Protein AF-A0AAD0V995-F1 (afdb_monomer_lite)

Organism: NCBI:txid629260

Sequence (201 aa):
MKLMRLAFSIALSCLPVLSHASNVIRMSAPISESPVSDSWVATSPSTGDWVTTSSSGCVDSPDRGALNASVKVQYQSCNAVTKTRTVQQREYNARRNEYRDVGDLATETQTSSTLNEPRYLDCRYSTSSPATIWSITGAGNTLPQYVRYNGANLKGALSQYQLVSDGQTYLRGAVHSAKGGSSDAYTYYYVCKVLTNGQES

Secondary structure (DSSP, 8-state):
--------------------------------PPP--S-EEEEEEEE-PPEEEEE--S--BS-GGG--TTEEEEEB-EEEEEEEEEEEEEEEETTTTEEEEEEEEEEEEEEEEEEPPPEEEEEE---S-TTS-----SSS----S-EEETTEEEPS-TT-SEEEETTEEEEEEEEEEEE-SSS-EEEEEEEEEEPPTT---

Radius of gyration: 43.67 Å; chains: 1; bounding box: 60×39×168 Å

pLDDT: mean 70.34, std 17.5, range [34.47, 97.31]

Foldseek 3Di:
DDDDDDDDDDDDDDDDDPPPPPPPPPDPDPPPPPPQPQDWDWDAWDKFDKDKDWDPPDAKVVHLQPQDAPDWDFIKDKTKIKIKMKTWTWTARPVVRDIDTDDDIDIDMDMDMDIDDTFIKHWHDDPVDNVLDQWPWDPDPDGDPFHDDPRDTFDDDPVDQWGAGPNWIKGWGRKDWDDDPPDTITIGIIIITTDDVPPPD

Structure (mmCIF, N/CA/C/O backbone):
data_AF-A0AAD0V995-F1
#
_entry.id   AF-A0AAD0V995-F1
#
loop_
_atom_site.group_PDB
_atom_site.id
_atom_site.type_symbol
_atom_site.label_atom_id
_atom_site.label_alt_id
_atom_site.label_comp_id
_atom_site.label_asym_id
_atom_site.label_entity_id
_atom_site.label_seq_id
_atom_site.pdbx_PDB_ins_code
_atom_site.Cartn_x
_atom_site.Cartn_y
_atom_site.Cartn_z
_atom_site.occupancy
_atom_site.B_iso_or_equiv
_atom_site.auth_seq_id
_atom_site.auth_comp_id
_atom_site.auth_asym_id
_atom_site.auth_atom_id
_atom_site.pdbx_PDB_model_num
ATOM 1 N N . MET A 1 1 ? -9.019 -23.384 -132.075 1.00 36.00 1 MET A N 1
ATOM 2 C CA . MET A 1 1 ? -9.083 -24.809 -131.680 1.00 36.00 1 MET A CA 1
ATOM 3 C C . MET A 1 1 ? -7.991 -25.085 -130.657 1.00 36.00 1 MET A C 1
ATOM 5 O O . MET A 1 1 ? -6.871 -24.669 -130.889 1.00 36.00 1 MET A O 1
ATOM 9 N N . LYS A 1 2 ? -8.391 -25.718 -129.545 1.00 36.41 2 LYS A N 1
ATOM 10 C CA . LYS A 1 2 ? -7.671 -26.605 -128.604 1.00 36.41 2 LYS A CA 1
ATOM 11 C C . LYS A 1 2 ? -6.135 -26.566 -128.489 1.00 36.41 2 LYS A C 1
ATOM 13 O O . LYS A 1 2 ? -5.456 -26.787 -129.478 1.00 36.41 2 LYS A O 1
ATOM 18 N N . LEU A 1 3 ? -5.699 -26.519 -127.216 1.00 39.47 3 LEU A N 1
ATOM 19 C CA . LEU A 1 3 ? -4.592 -27.223 -126.509 1.00 39.47 3 LEU A CA 1
ATOM 20 C C . LEU A 1 3 ? -3.909 -26.201 -125.577 1.00 39.47 3 LEU A C 1
ATOM 22 O O . LEU A 1 3 ? -3.214 -25.321 -126.052 1.00 39.47 3 LEU A O 1
ATOM 26 N N . MET A 1 4 ? -4.179 -26.095 -124.270 1.00 42.03 4 MET A N 1
ATOM 27 C CA . MET A 1 4 ? -4.184 -27.082 -123.177 1.00 42.03 4 MET A CA 1
ATOM 28 C C . MET A 1 4 ? -2.889 -27.912 -123.120 1.00 42.03 4 MET A C 1
ATOM 30 O O . MET A 1 4 ? -2.817 -28.952 -123.763 1.00 42.03 4 MET A O 1
ATOM 34 N N . ARG A 1 5 ? -1.905 -27.509 -122.297 1.00 46.09 5 ARG A N 1
ATOM 35 C CA . ARG A 1 5 ? -1.598 -28.113 -120.977 1.00 46.09 5 ARG A CA 1
ATOM 36 C C . ARG A 1 5 ? -0.198 -27.743 -120.445 1.00 46.09 5 ARG A C 1
ATOM 38 O O . ARG A 1 5 ? 0.774 -27.754 -121.179 1.00 46.09 5 ARG A O 1
ATOM 45 N N . LEU A 1 6 ? -0.177 -27.580 -119.117 1.00 42.16 6 LEU A N 1
ATOM 46 C CA . LEU A 1 6 ? 0.889 -27.864 -118.146 1.00 42.16 6 LEU A CA 1
ATOM 47 C C . LEU A 1 6 ? 2.224 -27.098 -118.214 1.00 42.16 6 LEU A C 1
ATOM 49 O O . LEU A 1 6 ? 3.117 -27.444 -118.974 1.00 42.16 6 LEU A O 1
ATOM 53 N N . ALA A 1 7 ? 2.441 -26.259 -117.199 1.00 49.38 7 ALA A N 1
ATOM 54 C CA . ALA A 1 7 ? 3.606 -26.407 -116.327 1.00 49.38 7 ALA A CA 1
ATOM 55 C C . ALA A 1 7 ? 3.213 -26.001 -114.898 1.00 49.38 7 ALA A C 1
ATOM 57 O O . ALA A 1 7 ? 3.041 -24.833 -114.565 1.00 49.38 7 ALA A O 1
ATOM 58 N N . PHE A 1 8 ? 2.990 -27.026 -114.087 1.00 47.28 8 PHE A N 1
ATOM 59 C CA . PHE A 1 8 ? 2.804 -26.992 -112.645 1.00 47.28 8 PHE A CA 1
ATOM 60 C C . PHE A 1 8 ? 4.210 -27.094 -112.045 1.00 47.28 8 PHE A C 1
ATOM 62 O O . PHE A 1 8 ? 4.883 -28.059 -112.398 1.00 47.28 8 PHE A O 1
ATOM 69 N N . SER A 1 9 ? 4.662 -26.155 -111.199 1.00 48.94 9 SER A N 1
ATOM 70 C CA . SER A 1 9 ? 5.629 -26.420 -110.111 1.00 48.94 9 SER A CA 1
ATOM 71 C C . SER A 1 9 ? 5.952 -25.184 -109.250 1.00 48.94 9 SER A C 1
ATOM 73 O O . SER A 1 9 ? 6.671 -24.292 -109.676 1.00 48.94 9 SER A O 1
ATOM 75 N N . ILE A 1 10 ? 5.452 -25.233 -108.010 1.00 49.00 10 ILE A N 1
ATOM 76 C CA . ILE A 1 10 ? 6.170 -25.000 -106.742 1.00 49.00 10 ILE A CA 1
ATOM 77 C C . ILE A 1 10 ? 6.765 -23.602 -106.482 1.00 49.00 10 ILE A C 1
ATOM 79 O O . ILE A 1 10 ? 7.862 -23.286 -106.920 1.00 49.00 10 ILE A O 1
ATOM 83 N N . ALA A 1 11 ? 6.135 -22.873 -105.556 1.00 47.12 11 ALA A N 1
ATOM 84 C CA . ALA A 1 11 ? 6.834 -22.370 -104.369 1.00 47.12 11 ALA A CA 1
ATOM 85 C C . ALA A 1 11 ? 5.819 -22.128 -103.243 1.00 47.12 11 ALA A C 1
ATOM 87 O O . ALA A 1 11 ? 5.134 -21.112 -103.170 1.00 47.12 11 ALA A O 1
ATOM 88 N N . LEU A 1 12 ? 5.709 -23.147 -102.393 1.00 52.16 12 LEU A N 1
ATOM 89 C CA . LEU A 1 12 ? 5.124 -23.092 -101.061 1.00 52.16 12 LEU A CA 1
ATOM 90 C C . LEU A 1 12 ? 5.898 -22.075 -100.200 1.00 52.16 12 LEU A C 1
ATOM 92 O O . LEU A 1 12 ? 7.047 -21.768 -100.498 1.00 52.16 12 LEU A O 1
ATOM 96 N N . SER A 1 13 ? 5.311 -21.706 -99.060 1.00 51.19 13 SER A N 1
ATOM 97 C CA . SER A 1 13 ? 5.924 -21.023 -97.905 1.00 51.19 13 SER A CA 1
ATOM 98 C C . SER A 1 13 ? 6.112 -19.503 -97.977 1.00 51.19 13 SER A C 1
ATOM 100 O O . SER A 1 13 ? 7.176 -18.993 -98.289 1.00 51.19 13 SER A O 1
ATOM 102 N N . CYS A 1 14 ? 5.090 -18.778 -97.518 1.00 45.97 14 CYS A N 1
ATOM 103 C CA . CYS A 1 14 ? 5.266 -17.536 -96.758 1.00 45.97 14 CYS A CA 1
ATOM 104 C C . CYS A 1 14 ? 4.115 -17.415 -95.747 1.00 45.97 14 CYS A C 1
ATOM 106 O O . CYS A 1 14 ? 3.168 -16.661 -95.944 1.00 45.97 14 CYS A O 1
ATOM 108 N N . LEU A 1 15 ? 4.175 -18.204 -94.670 1.00 56.22 15 LEU A N 1
ATOM 109 C CA . LEU A 1 15 ? 3.458 -17.871 -93.439 1.00 56.22 15 LEU A CA 1
ATOM 110 C C . LEU A 1 15 ? 4.417 -17.025 -92.590 1.00 56.22 15 LEU A C 1
ATOM 112 O O . LEU A 1 15 ? 5.491 -17.527 -92.246 1.00 56.22 15 LEU A O 1
ATOM 116 N N . PRO A 1 16 ? 4.092 -15.765 -92.259 1.00 55.47 16 PRO A N 1
ATOM 117 C CA . PRO A 1 16 ? 4.916 -14.990 -91.348 1.00 55.47 16 PRO A CA 1
ATOM 118 C C . PRO A 1 16 ? 4.768 -15.563 -89.936 1.00 55.47 16 PRO A C 1
ATOM 120 O O . PRO A 1 16 ? 3.713 -15.481 -89.310 1.00 55.47 16 PRO A O 1
ATOM 123 N N . VAL A 1 17 ? 5.846 -16.161 -89.434 1.00 58.75 17 VAL A N 1
ATOM 124 C CA . VAL A 1 17 ? 5.977 -16.534 -88.027 1.00 58.75 17 VAL A CA 1
ATOM 125 C C . VAL A 1 17 ? 6.227 -15.238 -87.252 1.00 58.75 17 VAL A C 1
ATOM 127 O O . VAL A 1 17 ? 7.290 -14.631 -87.377 1.00 58.75 17 VAL A O 1
ATOM 130 N N . LEU A 1 18 ? 5.240 -14.777 -86.482 1.00 54.84 18 LEU A N 1
ATOM 131 C CA . LEU A 1 18 ? 5.413 -13.682 -85.525 1.00 54.84 18 LEU A CA 1
ATOM 132 C C . LEU A 1 18 ? 6.367 -14.149 -84.420 1.00 54.84 18 LEU A C 1
ATOM 134 O O . LEU A 1 18 ? 5.944 -14.732 -83.422 1.00 54.84 18 LEU A O 1
ATOM 138 N N . SER A 1 19 ? 7.662 -13.900 -84.608 1.00 52.62 19 SER A N 1
ATOM 139 C CA . SER A 1 19 ? 8.672 -14.042 -83.562 1.00 52.62 19 SER A CA 1
ATOM 140 C C . SER A 1 19 ? 8.300 -13.136 -82.387 1.00 52.62 19 SER A C 1
ATOM 142 O O . SER A 1 19 ? 8.473 -11.919 -82.431 1.00 52.62 19 SER A O 1
ATOM 144 N N . HIS A 1 20 ? 7.745 -13.734 -81.335 1.00 58.69 20 HIS A N 1
ATOM 145 C CA . HIS A 1 20 ? 7.589 -13.089 -80.041 1.00 58.69 20 HIS A CA 1
ATOM 146 C C . HIS A 1 20 ? 8.955 -13.113 -79.365 1.00 58.69 20 HIS A C 1
ATOM 148 O O . HIS A 1 20 ? 9.250 -13.984 -78.547 1.00 58.69 20 HIS A O 1
ATOM 154 N N . ALA A 1 21 ? 9.813 -12.162 -79.728 1.00 56.38 21 ALA A N 1
ATOM 155 C CA . ALA A 1 21 ? 11.039 -11.902 -78.994 1.00 56.38 21 ALA A CA 1
ATOM 156 C C . ALA A 1 21 ? 10.683 -11.240 -77.652 1.00 56.38 21 ALA A C 1
ATOM 158 O O . ALA A 1 21 ? 10.830 -10.034 -77.464 1.00 56.38 21 ALA A O 1
ATOM 159 N N . SER A 1 22 ? 10.186 -12.036 -76.705 1.00 56.03 22 SER A N 1
ATOM 160 C CA . SER A 1 22 ? 10.156 -11.652 -75.298 1.00 56.03 22 SER A CA 1
ATOM 161 C C . SER A 1 22 ? 11.576 -11.803 -74.752 1.00 56.03 22 SER A C 1
ATOM 163 O O . SER A 1 22 ? 11.937 -12.815 -74.158 1.00 56.03 22 SER A O 1
ATOM 165 N N . ASN A 1 23 ? 12.418 -10.802 -75.013 1.00 55.03 23 ASN A N 1
ATOM 166 C CA . ASN A 1 23 ? 13.728 -10.681 -74.377 1.00 55.03 23 ASN A CA 1
ATOM 167 C C . ASN A 1 23 ? 13.535 -10.217 -72.928 1.00 55.03 23 ASN A C 1
ATOM 169 O O . ASN A 1 23 ? 13.811 -9.070 -72.585 1.00 55.03 23 ASN A O 1
ATOM 173 N N . VAL A 1 24 ? 13.031 -11.097 -72.062 1.00 61.66 24 VAL A N 1
ATOM 174 C CA . VAL A 1 24 ? 13.083 -10.861 -70.616 1.00 61.66 24 VAL A CA 1
ATOM 175 C C . VAL A 1 24 ? 14.421 -11.391 -70.124 1.00 61.66 24 VAL A C 1
ATOM 177 O O . VAL A 1 24 ? 14.555 -12.560 -69.764 1.00 61.66 24 VAL A O 1
ATOM 180 N N . ILE A 1 25 ? 15.428 -10.520 -70.112 1.00 63.88 25 ILE A N 1
ATOM 181 C CA . ILE A 1 25 ? 16.691 -10.803 -69.435 1.00 63.88 25 ILE A CA 1
ATOM 182 C C . ILE A 1 25 ? 16.409 -10.729 -67.930 1.00 63.88 25 ILE A C 1
ATOM 184 O O . ILE A 1 25 ? 16.387 -9.654 -67.334 1.00 63.88 25 ILE A O 1
ATOM 188 N N . ARG A 1 26 ? 16.148 -11.879 -67.302 1.00 63.62 26 ARG A N 1
ATOM 189 C CA . ARG A 1 26 ? 16.099 -11.985 -65.840 1.00 63.62 26 ARG A CA 1
ATOM 190 C C . ARG A 1 26 ? 17.529 -12.054 -65.333 1.00 63.62 26 ARG A C 1
ATOM 192 O O . ARG A 1 26 ? 18.117 -13.125 -65.239 1.00 63.62 26 ARG A O 1
ATOM 199 N N . MET A 1 27 ? 18.103 -10.892 -65.059 1.00 63.22 27 MET A N 1
ATOM 200 C CA . MET A 1 27 ? 19.367 -10.815 -64.343 1.00 63.22 27 MET A CA 1
ATOM 201 C C . MET A 1 27 ? 19.048 -10.996 -62.863 1.00 63.22 27 MET A C 1
ATOM 203 O O . MET A 1 27 ? 18.466 -10.110 -62.240 1.00 63.22 27 MET A O 1
ATOM 207 N N . SER A 1 28 ? 19.401 -12.149 -62.298 1.00 67.62 28 SER A N 1
ATOM 208 C CA . SER A 1 28 ? 19.513 -12.282 -60.848 1.00 67.62 28 SER A CA 1
ATOM 209 C C . SER A 1 28 ? 20.722 -11.456 -60.424 1.00 67.62 28 SER A C 1
ATOM 211 O O . SER A 1 28 ? 21.843 -11.958 -60.400 1.00 67.62 28 SER A O 1
ATOM 213 N N . ALA A 1 29 ? 20.523 -10.160 -60.182 1.00 66.31 29 ALA A N 1
ATOM 214 C CA . ALA A 1 29 ? 21.545 -9.366 -59.524 1.00 66.31 29 ALA A CA 1
ATOM 215 C C . ALA A 1 29 ? 21.739 -9.972 -58.125 1.00 66.31 29 ALA A C 1
ATOM 217 O O . ALA A 1 29 ? 20.742 -10.146 -57.416 1.00 66.31 29 ALA A O 1
ATOM 218 N N . PRO A 1 30 ? 22.968 -10.340 -57.724 1.00 66.00 30 PRO A N 1
ATOM 219 C CA . PRO A 1 30 ? 23.205 -10.706 -56.342 1.00 66.00 30 PRO A CA 1
ATOM 220 C C . PRO A 1 30 ? 22.798 -9.503 -55.495 1.00 66.00 30 PRO A C 1
ATOM 222 O O . PRO A 1 30 ? 23.342 -8.409 -55.650 1.00 66.00 30 PRO A O 1
ATOM 225 N N . ILE A 1 31 ? 21.792 -9.687 -54.640 1.00 63.56 31 ILE A N 1
ATOM 226 C CA . ILE A 1 31 ? 21.534 -8.741 -53.563 1.00 63.56 31 ILE A CA 1
ATOM 227 C C . ILE A 1 31 ? 22.746 -8.900 -52.659 1.00 63.56 31 ILE A C 1
ATOM 229 O O . ILE A 1 31 ? 22.842 -9.878 -51.922 1.00 63.56 31 ILE A O 1
ATOM 233 N N . SER A 1 32 ? 23.718 -8.001 -52.795 1.00 58.94 32 SER A N 1
ATOM 234 C CA . SER A 1 32 ? 24.816 -7.910 -51.847 1.00 58.94 32 SER A CA 1
ATOM 235 C C . SER A 1 32 ? 24.175 -7.748 -50.478 1.00 58.94 32 SER A C 1
ATOM 237 O O . SER A 1 32 ? 23.508 -6.740 -50.235 1.00 58.94 32 SER A O 1
ATOM 239 N N . GLU A 1 33 ? 24.307 -8.756 -49.614 1.00 60.12 33 GLU A N 1
ATOM 240 C CA . GLU A 1 33 ? 23.930 -8.615 -48.215 1.00 60.12 33 GLU A CA 1
ATOM 241 C C . GLU A 1 33 ? 24.631 -7.353 -47.718 1.00 60.12 33 GLU A C 1
ATOM 243 O O . GLU A 1 33 ? 25.858 -7.246 -47.803 1.00 60.12 33 GLU A O 1
ATOM 248 N N . SER A 1 34 ? 23.852 -6.346 -47.307 1.00 60.72 34 SER A N 1
ATOM 249 C CA . SER A 1 34 ? 24.426 -5.144 -46.713 1.00 60.72 34 SER A CA 1
ATOM 250 C C . SER A 1 34 ? 25.346 -5.632 -45.600 1.00 60.72 34 SER A C 1
A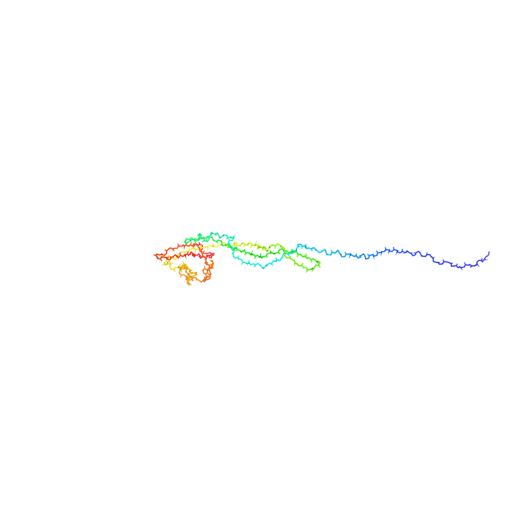TOM 252 O O . SER A 1 34 ? 24.859 -6.378 -44.744 1.00 60.72 34 SER A O 1
ATOM 254 N N . PRO A 1 35 ? 26.649 -5.294 -45.613 1.00 62.56 35 PRO A N 1
ATOM 255 C CA . PRO A 1 35 ? 27.568 -5.811 -44.618 1.00 62.56 35 PRO A CA 1
ATOM 256 C C . PRO A 1 35 ? 26.985 -5.434 -43.267 1.00 62.56 35 PRO A C 1
ATOM 258 O O . PRO A 1 35 ? 26.769 -4.250 -43.000 1.00 62.56 35 PRO A O 1
ATOM 261 N N . VAL A 1 36 ? 26.637 -6.439 -42.462 1.00 63.38 36 VAL A N 1
ATOM 262 C CA . VAL A 1 36 ? 26.130 -6.207 -41.116 1.00 63.38 36 VAL A CA 1
ATOM 263 C C . VAL A 1 36 ? 27.243 -5.459 -40.398 1.00 63.38 36 VAL A C 1
ATOM 265 O O . VAL A 1 36 ? 28.297 -6.024 -40.099 1.00 63.38 36 VAL A O 1
ATOM 268 N N . SER A 1 37 ? 27.059 -4.148 -40.255 1.00 68.88 37 SER A N 1
ATOM 269 C CA . SER A 1 37 ? 28.044 -3.265 -39.651 1.00 68.88 37 SER A CA 1
ATOM 270 C C . SER A 1 37 ? 28.329 -3.777 -38.243 1.00 68.88 37 SER A C 1
ATOM 272 O O . SER A 1 37 ? 27.407 -4.178 -37.529 1.00 68.88 37 SER A O 1
ATOM 274 N N . ASP A 1 38 ? 29.605 -3.792 -37.848 1.00 84.00 38 ASP A N 1
ATOM 275 C CA . ASP A 1 38 ? 30.016 -4.120 -36.477 1.00 84.00 38 ASP A CA 1
ATOM 276 C C . ASP A 1 38 ? 29.689 -2.932 -35.563 1.00 84.00 38 ASP A C 1
ATOM 278 O O . ASP A 1 38 ? 30.562 -2.227 -35.060 1.00 84.00 38 ASP A O 1
ATOM 282 N N . SER A 1 39 ? 28.398 -2.652 -35.440 1.00 89.94 39 SER A N 1
ATOM 283 C CA . SER A 1 39 ? 27.841 -1.528 -34.708 1.00 89.94 39 SER A CA 1
ATOM 284 C C . SER A 1 39 ? 26.866 -2.033 -33.664 1.00 89.94 39 SER A C 1
ATOM 286 O O . SER A 1 39 ? 26.069 -2.939 -33.912 1.00 89.94 39 SER A O 1
ATOM 288 N N . TRP A 1 40 ? 26.922 -1.395 -32.506 1.00 92.88 40 TRP A N 1
ATOM 289 C CA . TRP A 1 40 ? 25.979 -1.594 -31.425 1.00 92.88 40 TRP A CA 1
ATOM 290 C C . TRP A 1 40 ? 24.779 -0.677 -31.636 1.00 92.88 40 TRP A C 1
ATOM 292 O O . TRP A 1 40 ? 24.947 0.518 -31.875 1.00 92.88 40 TRP A O 1
ATOM 302 N N . VAL A 1 41 ? 23.579 -1.247 -31.590 1.00 94.19 41 VAL A N 1
ATOM 303 C CA . VAL A 1 41 ? 22.322 -0.515 -31.780 1.00 94.19 41 VAL A CA 1
ATOM 304 C C . VAL A 1 41 ? 21.453 -0.711 -30.547 1.00 94.19 41 VAL A C 1
ATOM 306 O O . VAL A 1 41 ? 21.376 -1.825 -30.028 1.00 94.19 41 VAL A O 1
ATOM 309 N N . ALA A 1 42 ? 20.798 0.354 -30.083 1.00 94.62 42 ALA A N 1
ATOM 310 C CA . ALA A 1 42 ? 19.868 0.287 -28.960 1.00 94.62 42 ALA A CA 1
ATOM 311 C C . ALA A 1 42 ? 18.799 -0.792 -29.198 1.00 94.62 42 ALA A C 1
ATOM 313 O O . ALA A 1 42 ? 18.226 -0.892 -30.285 1.00 94.62 42 ALA A O 1
ATOM 314 N N . THR A 1 43 ? 18.538 -1.603 -28.177 1.00 95.81 43 THR A N 1
ATOM 315 C CA . THR A 1 43 ? 17.552 -2.688 -28.219 1.00 95.81 43 THR A CA 1
ATOM 316 C C . THR A 1 43 ? 16.693 -2.677 -26.956 1.00 95.81 43 THR A C 1
ATOM 318 O O . THR A 1 43 ? 16.832 -1.798 -26.103 1.00 95.81 43 THR A O 1
ATOM 321 N N . SER A 1 44 ? 15.774 -3.633 -26.831 1.00 93.56 44 SER A N 1
ATOM 322 C CA . SER A 1 44 ? 14.929 -3.758 -25.647 1.00 93.56 44 SER A CA 1
ATOM 323 C C . SER A 1 44 ? 15.780 -3.906 -24.377 1.00 93.56 44 SER A C 1
ATOM 325 O O . SER A 1 44 ? 16.711 -4.721 -24.353 1.00 93.56 44 SER A O 1
ATOM 327 N N . PRO A 1 45 ? 15.476 -3.141 -23.314 1.00 94.88 45 PRO A N 1
ATOM 328 C CA . PRO A 1 45 ? 16.213 -3.232 -22.066 1.00 94.88 45 PRO A CA 1
ATOM 329 C C . PRO A 1 45 ? 16.021 -4.607 -21.419 1.00 94.88 45 PRO A C 1
ATOM 331 O O . PRO A 1 45 ? 14.988 -5.256 -21.594 1.00 94.88 45 PRO A O 1
ATOM 334 N N . SER A 1 46 ? 17.003 -5.031 -20.626 1.00 94.31 46 SER A N 1
ATOM 335 C CA . SER A 1 46 ? 16.802 -6.132 -19.685 1.00 94.31 46 SER A CA 1
ATOM 336 C C . SER A 1 46 ? 15.953 -5.620 -18.528 1.00 94.31 46 SER A C 1
ATOM 338 O O . SER A 1 46 ? 16.222 -4.543 -17.991 1.00 94.31 46 SER A O 1
ATOM 340 N N . THR A 1 47 ? 14.934 -6.377 -18.136 1.00 95.31 47 THR A N 1
ATOM 341 C CA . THR A 1 47 ? 14.063 -6.023 -17.013 1.00 95.31 47 THR A CA 1
ATOM 342 C C . THR A 1 47 ? 14.011 -7.160 -16.012 1.00 95.31 47 THR A C 1
ATOM 344 O O . THR A 1 47 ? 13.807 -8.308 -16.406 1.00 95.31 47 THR A O 1
ATOM 347 N N . GLY A 1 48 ? 14.148 -6.835 -14.728 1.00 92.12 48 GLY A N 1
ATOM 348 C CA . GLY A 1 48 ? 13.844 -7.766 -13.646 1.00 92.12 48 GLY A CA 1
ATOM 349 C C . GLY A 1 48 ? 12.339 -7.948 -13.436 1.00 92.12 48 GLY A C 1
ATOM 350 O O . GLY A 1 48 ? 11.511 -7.268 -14.054 1.00 92.12 48 GLY A O 1
ATOM 351 N N . ASP A 1 49 ? 11.994 -8.846 -12.516 1.00 93.25 49 ASP A N 1
ATOM 352 C CA . ASP A 1 49 ? 10.615 -9.057 -12.086 1.00 93.25 49 ASP A CA 1
ATOM 353 C C . ASP A 1 49 ? 10.067 -7.852 -11.312 1.00 93.25 49 ASP A C 1
ATOM 355 O O . ASP A 1 49 ? 10.795 -7.120 -10.636 1.00 93.25 49 ASP A O 1
ATOM 359 N N . TRP A 1 50 ? 8.748 -7.668 -11.379 1.00 89.75 50 TRP A N 1
ATOM 360 C CA . TRP A 1 50 ? 8.059 -6.686 -10.549 1.00 89.75 50 TRP A CA 1
ATOM 361 C C . TRP A 1 50 ? 7.990 -7.160 -9.098 1.00 89.75 50 TRP A C 1
ATOM 363 O O . TRP A 1 50 ? 7.288 -8.120 -8.773 1.00 89.75 50 TRP A O 1
ATOM 373 N N . VAL A 1 51 ? 8.635 -6.423 -8.202 1.00 88.81 51 VAL A N 1
ATOM 374 C CA . VAL A 1 51 ? 8.486 -6.579 -6.756 1.00 88.81 51 VAL A CA 1
ATOM 375 C C . VAL A 1 51 ? 7.341 -5.688 -6.291 1.00 88.81 51 VAL A C 1
ATOM 377 O O . VAL A 1 51 ? 7.321 -4.488 -6.556 1.00 88.81 51 VAL A O 1
ATOM 380 N N . THR A 1 52 ? 6.360 -6.279 -5.610 1.00 83.94 52 THR A N 1
ATOM 381 C CA . THR A 1 52 ? 5.178 -5.560 -5.122 1.00 83.94 52 THR A CA 1
ATOM 382 C C . THR A 1 52 ? 5.365 -5.147 -3.669 1.00 83.94 52 THR A C 1
ATOM 384 O O . THR A 1 52 ? 5.628 -5.987 -2.811 1.00 83.94 52 THR A O 1
ATOM 387 N N . THR A 1 53 ? 5.165 -3.867 -3.379 1.00 77.75 53 THR A N 1
ATOM 388 C CA . THR A 1 53 ? 5.140 -3.311 -2.027 1.00 77.75 53 THR A CA 1
ATOM 389 C C . THR A 1 53 ? 3.808 -2.603 -1.776 1.00 77.75 53 THR A C 1
ATOM 391 O O . THR A 1 53 ? 3.218 -1.973 -2.660 1.00 77.75 53 THR A O 1
ATOM 394 N N . SER A 1 54 ? 3.284 -2.727 -0.555 1.00 68.12 54 SER A N 1
ATOM 395 C CA . SER A 1 54 ? 2.145 -1.914 -0.125 1.00 68.12 54 SER A CA 1
ATOM 396 C C . SER A 1 54 ? 2.579 -0.451 -0.090 1.00 68.12 54 SER A C 1
ATOM 398 O O . SER A 1 54 ? 3.577 -0.124 0.553 1.00 68.12 54 SER A O 1
ATOM 400 N N . SER A 1 55 ? 1.841 0.414 -0.775 1.00 65.38 55 SER A N 1
ATOM 401 C CA . SER A 1 55 ? 2.167 1.829 -0.916 1.00 65.38 55 SER A CA 1
ATOM 402 C C . SER A 1 55 ? 1.288 2.685 -0.018 1.00 65.38 55 SER A C 1
ATOM 404 O O . SER A 1 55 ? 0.109 2.395 0.170 1.00 65.38 55 SER A O 1
ATOM 406 N N . SER A 1 56 ? 1.849 3.772 0.508 1.00 60.16 56 SER A N 1
ATOM 407 C CA . SER A 1 56 ? 1.117 4.814 1.238 1.00 60.16 56 SER A CA 1
ATOM 408 C C . SER A 1 56 ? 0.527 5.886 0.311 1.00 60.16 56 SER A C 1
ATOM 410 O O . SER A 1 56 ? 0.074 6.923 0.785 1.00 60.16 56 SER A O 1
ATOM 412 N N . GLY A 1 57 ? 0.557 5.671 -1.011 1.00 60.84 57 GLY A N 1
ATOM 413 C CA . GLY A 1 57 ? 0.220 6.673 -2.028 1.00 60.84 57 GLY A CA 1
ATOM 414 C C . GLY A 1 57 ? -1.255 7.068 -2.127 1.00 60.84 57 GLY A C 1
ATOM 415 O O . GLY A 1 57 ? -1.615 7.820 -3.029 1.00 60.84 57 GLY A O 1
ATOM 416 N N . CYS A 1 58 ? -2.119 6.578 -1.243 1.00 66.94 58 CYS A N 1
ATOM 417 C CA . CYS A 1 58 ? -3.474 7.084 -1.145 1.00 66.94 58 CYS A CA 1
ATOM 418 C C . CYS A 1 58 ? -3.962 7.125 0.297 1.00 66.94 58 CYS A C 1
ATOM 420 O O . CYS A 1 58 ? -3.534 6.345 1.146 1.00 66.94 58 CYS A O 1
ATOM 422 N N . VAL A 1 59 ? -4.828 8.098 0.554 1.00 74.25 59 VAL A N 1
ATOM 423 C CA . VAL A 1 59 ? -5.280 8.468 1.890 1.00 74.25 59 VAL A CA 1
ATOM 424 C C . VAL A 1 59 ? -6.713 7.996 2.046 1.00 74.25 59 VAL A C 1
ATOM 426 O O . VAL A 1 59 ? -7.534 8.169 1.144 1.00 74.25 59 VAL A O 1
ATOM 429 N N . ASP A 1 60 ? -6.998 7.374 3.180 1.00 80.69 60 ASP A N 1
ATOM 430 C CA . ASP A 1 60 ? -8.364 7.022 3.525 1.00 80.69 60 ASP A CA 1
ATOM 431 C C . ASP A 1 60 ? -9.187 8.279 3.824 1.00 80.69 60 ASP A C 1
ATOM 433 O O . ASP A 1 60 ? -8.649 9.294 4.268 1.00 80.69 60 ASP A O 1
ATOM 437 N N . SER A 1 61 ? -10.499 8.212 3.615 1.00 82.00 61 SER A N 1
ATOM 438 C CA . SER A 1 61 ? -11.397 9.329 3.915 1.00 82.00 61 SER A CA 1
ATOM 439 C C . SER A 1 61 ? -12.524 8.889 4.853 1.00 82.00 61 SER A C 1
ATOM 441 O O . SER A 1 61 ? -13.327 8.048 4.446 1.00 82.00 61 SER A O 1
ATOM 443 N N . PRO A 1 62 ? -12.612 9.420 6.089 1.00 81.88 62 PRO A N 1
ATOM 444 C CA . PRO A 1 62 ? -11.590 10.230 6.758 1.00 81.88 62 PRO A CA 1
ATOM 445 C C . PRO A 1 62 ? -10.315 9.415 7.040 1.00 81.88 62 PRO A C 1
ATOM 447 O O . PRO A 1 62 ? -10.336 8.182 7.009 1.00 81.88 62 PRO A O 1
ATOM 450 N N . ASP A 1 63 ? -9.212 10.106 7.348 1.00 82.00 63 ASP A N 1
ATOM 451 C CA . ASP A 1 63 ? -7.966 9.441 7.740 1.00 82.00 63 ASP A CA 1
ATOM 452 C C . ASP A 1 63 ? -8.191 8.516 8.949 1.00 82.00 63 ASP A C 1
ATOM 454 O O . ASP A 1 63 ? -8.997 8.804 9.841 1.00 82.00 63 ASP A O 1
ATOM 458 N N . ARG A 1 64 ? -7.439 7.412 9.021 1.00 77.12 64 ARG A N 1
ATOM 459 C CA . ARG A 1 64 ? -7.532 6.441 10.125 1.00 77.12 64 ARG A CA 1
ATOM 460 C C . ARG A 1 64 ? -7.291 7.100 11.478 1.00 77.12 64 ARG A C 1
ATOM 462 O O . ARG A 1 64 ? -7.934 6.720 12.453 1.00 77.12 64 ARG A O 1
ATOM 469 N N . GLY A 1 65 ? -6.397 8.090 11.532 1.00 75.31 65 GLY A N 1
ATOM 470 C CA . GLY A 1 65 ? -6.113 8.874 12.733 1.00 75.31 65 GLY A CA 1
ATOM 471 C C . GLY A 1 65 ? -7.287 9.732 13.215 1.00 75.31 65 GLY A C 1
ATOM 472 O O . GLY A 1 65 ? -7.300 10.143 14.370 1.00 75.31 65 GLY A O 1
ATOM 473 N N . ALA A 1 66 ? -8.292 9.973 12.372 1.00 80.31 66 ALA A N 1
ATOM 474 C CA . ALA A 1 66 ? -9.502 10.707 12.736 1.00 80.31 66 ALA A CA 1
ATOM 475 C C . ALA A 1 66 ? -10.644 9.792 13.223 1.00 80.31 66 ALA A C 1
ATOM 477 O O . ALA A 1 66 ? -11.667 10.288 13.703 1.00 80.31 66 ALA A O 1
ATOM 478 N N . LEU A 1 67 ? -10.489 8.465 13.121 1.00 79.75 67 LEU A N 1
ATOM 479 C CA . LEU A 1 67 ? -11.484 7.488 13.566 1.00 79.75 67 LEU A CA 1
ATOM 480 C C . LEU A 1 67 ? -11.467 7.355 15.097 1.00 79.75 67 LEU A C 1
ATOM 482 O O . LEU A 1 67 ? -10.726 6.544 15.660 1.00 79.75 67 LEU A O 1
ATOM 486 N N . ASN A 1 68 ? -12.303 8.159 15.753 1.00 74.12 68 ASN A N 1
ATOM 487 C CA . ASN A 1 68 ? -12.460 8.213 17.206 1.00 74.12 68 ASN A CA 1
ATOM 488 C C . ASN A 1 68 ? -13.725 7.484 17.680 1.00 74.12 68 ASN A C 1
ATOM 490 O O . ASN A 1 68 ? -14.673 7.284 16.920 1.00 74.12 68 ASN A O 1
ATOM 494 N N . ALA A 1 69 ? -13.752 7.094 18.957 1.00 68.75 69 ALA A N 1
ATOM 495 C CA . ALA A 1 69 ? -14.923 6.462 19.561 1.00 68.75 69 ALA A CA 1
ATOM 496 C C . ALA A 1 69 ? -16.168 7.367 19.572 1.00 68.75 69 ALA A C 1
ATOM 498 O O . ALA A 1 69 ? -16.072 8.590 19.628 1.00 68.75 69 ALA A O 1
ATOM 499 N N . SER A 1 70 ? -17.333 6.721 19.606 1.00 66.25 70 SER A N 1
ATOM 500 C CA . SER A 1 70 ? -18.673 7.312 19.684 1.00 66.25 70 SER A CA 1
ATOM 501 C C . SER A 1 70 ? -19.109 8.083 18.438 1.00 66.25 70 SER A C 1
ATOM 503 O O . SER A 1 70 ? -20.077 8.839 18.495 1.00 66.25 70 SER A O 1
ATOM 505 N N . VAL A 1 71 ? -18.430 7.875 17.307 1.00 66.94 71 VAL A N 1
ATOM 506 C CA . VAL A 1 71 ? -18.783 8.495 16.029 1.00 66.94 71 VAL A CA 1
ATOM 507 C C . VAL A 1 71 ? -19.192 7.410 15.038 1.00 66.94 71 VAL A C 1
ATOM 509 O O . VAL A 1 71 ? -18.478 6.421 14.854 1.00 66.94 71 VAL A O 1
ATOM 512 N N . LYS A 1 72 ? -20.340 7.617 14.383 1.00 76.62 72 LYS A N 1
ATOM 513 C CA . LYS A 1 72 ? -20.668 6.923 13.140 1.00 76.62 72 LYS A CA 1
ATOM 514 C C . LYS A 1 72 ? -20.079 7.717 11.982 1.00 76.62 72 LYS A C 1
ATOM 516 O O . LYS A 1 72 ? -20.409 8.891 11.828 1.00 76.62 72 LYS A O 1
ATOM 521 N N . VAL A 1 73 ? -19.215 7.102 11.184 1.00 82.25 73 VAL A N 1
ATOM 522 C CA . VAL A 1 73 ? -18.568 7.777 10.047 1.00 82.25 73 VAL A CA 1
ATOM 523 C C . VAL A 1 73 ? -18.743 6.979 8.769 1.00 82.25 73 VAL A C 1
ATOM 525 O O . VAL A 1 73 ? -18.691 5.750 8.786 1.00 82.25 73 VAL A O 1
ATOM 528 N N . GLN A 1 74 ? -18.926 7.679 7.653 1.00 82.88 74 GLN A N 1
ATOM 529 C CA . GLN A 1 74 ? -18.733 7.084 6.340 1.00 82.88 74 GLN A CA 1
ATOM 530 C C . GLN A 1 74 ? -17.231 7.063 6.063 1.00 82.88 74 GLN A C 1
ATOM 532 O O . GLN A 1 74 ? -16.576 8.101 6.094 1.00 82.88 74 GLN A O 1
ATOM 537 N N . TYR A 1 75 ? -16.692 5.873 5.846 1.00 82.94 75 TYR A N 1
ATOM 538 C CA . TYR A 1 75 ? -15.273 5.627 5.681 1.00 82.94 75 TYR A CA 1
ATOM 539 C C . TYR A 1 75 ? -14.998 4.938 4.351 1.00 82.94 75 TYR A C 1
ATOM 541 O O . TYR A 1 75 ? -15.606 3.919 4.016 1.00 82.94 75 TYR A O 1
ATOM 549 N N . GLN A 1 76 ? -14.037 5.472 3.614 1.00 81.88 76 GLN A N 1
ATOM 550 C CA . GLN A 1 76 ? -13.567 4.935 2.354 1.00 81.88 76 GLN A CA 1
ATOM 551 C C . GLN A 1 76 ? -12.083 4.596 2.483 1.00 81.88 76 GLN A C 1
ATOM 553 O O . GLN A 1 76 ? -11.237 5.488 2.552 1.00 81.88 76 GLN A O 1
ATOM 558 N N . SER A 1 77 ? -11.768 3.298 2.526 1.00 79.50 77 SER A N 1
ATOM 559 C CA . SER A 1 77 ? -10.377 2.844 2.518 1.00 79.50 77 SER A CA 1
ATOM 560 C C . SER A 1 77 ? -9.780 2.964 1.131 1.00 79.50 77 SER A C 1
ATOM 562 O O . SER A 1 77 ? -10.438 2.656 0.130 1.00 79.50 77 SER A O 1
ATOM 564 N N . CYS A 1 78 ? -8.494 3.259 1.079 1.00 77.12 78 CYS A N 1
ATOM 565 C CA . CYS A 1 78 ? -7.713 3.190 -0.128 1.00 77.12 78 CYS A CA 1
ATOM 566 C C . CYS A 1 78 ? -6.601 2.143 -0.023 1.00 77.12 78 CYS A C 1
ATOM 568 O O . CYS A 1 78 ? -5.889 2.038 0.975 1.00 77.12 78 CYS A O 1
ATOM 570 N N . ASN A 1 79 ? -6.464 1.356 -1.089 1.00 74.81 79 ASN A N 1
ATOM 571 C CA . ASN A 1 79 ? -5.381 0.400 -1.247 1.00 74.81 79 ASN A CA 1
ATOM 572 C C . ASN A 1 79 ? -4.462 0.907 -2.358 1.00 74.81 79 ASN A C 1
ATOM 574 O O . ASN A 1 79 ? -4.819 0.826 -3.534 1.00 74.81 79 ASN A O 1
ATOM 578 N N . ALA A 1 80 ? -3.292 1.435 -1.993 1.00 77.31 80 ALA A N 1
ATOM 579 C CA . ALA A 1 80 ? -2.237 1.729 -2.951 1.00 77.31 80 ALA A CA 1
ATOM 580 C C . ALA A 1 80 ? -1.219 0.589 -2.975 1.00 77.31 80 ALA A C 1
ATOM 582 O O . ALA A 1 80 ? -0.768 0.082 -1.946 1.00 77.31 80 ALA A O 1
ATOM 583 N N . VAL A 1 81 ? -0.843 0.196 -4.183 1.00 79.62 81 VAL A N 1
ATOM 584 C CA . VAL A 1 81 ? 0.173 -0.812 -4.449 1.00 79.62 81 VAL A CA 1
ATOM 585 C C . VAL A 1 81 ? 1.230 -0.163 -5.323 1.00 79.62 81 VAL A C 1
ATOM 587 O O . VAL A 1 81 ? 0.923 0.365 -6.394 1.00 79.62 81 VAL A O 1
ATOM 590 N N . THR A 1 82 ? 2.475 -0.203 -4.864 1.00 83.81 82 THR A N 1
ATOM 591 C CA . THR A 1 82 ? 3.626 0.215 -5.657 1.00 83.81 82 THR A CA 1
ATOM 592 C C . THR A 1 82 ? 4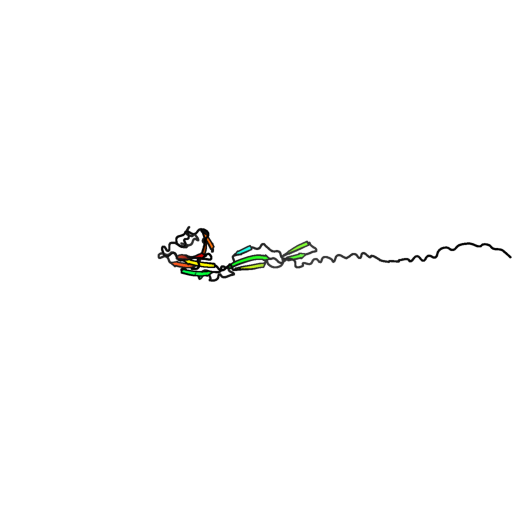.353 -1.038 -6.118 1.00 83.81 82 THR A C 1
ATOM 594 O O . THR A 1 82 ? 4.577 -1.971 -5.354 1.00 83.81 82 THR A O 1
ATOM 597 N N . LYS A 1 83 ? 4.691 -1.083 -7.398 1.00 88.44 83 LYS A N 1
ATOM 598 C CA . LYS A 1 83 ? 5.527 -2.117 -7.988 1.00 88.44 83 LYS A CA 1
ATOM 599 C C . LYS A 1 83 ? 6.826 -1.469 -8.422 1.00 88.44 83 LYS A C 1
ATOM 601 O O . LYS A 1 83 ? 6.798 -0.392 -9.017 1.00 88.44 83 LYS A O 1
ATOM 606 N N . THR A 1 84 ? 7.942 -2.116 -8.134 1.00 91.94 84 THR A N 1
ATOM 607 C CA . THR A 1 84 ? 9.255 -1.697 -8.620 1.00 91.94 84 THR A CA 1
ATOM 608 C C . THR A 1 84 ? 9.906 -2.824 -9.400 1.00 91.94 84 THR A C 1
ATOM 610 O O . THR A 1 84 ? 9.696 -3.996 -9.096 1.00 91.94 84 THR A O 1
ATOM 613 N N . ARG A 1 85 ? 10.681 -2.485 -10.426 1.00 94.25 85 ARG A N 1
ATOM 614 C CA . ARG A 1 85 ? 11.553 -3.438 -11.121 1.00 94.25 85 ARG A CA 1
ATOM 615 C C . ARG A 1 85 ? 12.859 -2.765 -11.498 1.00 94.25 85 ARG A C 1
ATOM 617 O O . ARG A 1 85 ? 12.914 -1.543 -11.634 1.00 94.25 85 ARG A O 1
ATOM 624 N N . THR A 1 86 ? 13.898 -3.559 -11.696 1.00 96.44 86 THR A N 1
ATOM 625 C CA . THR A 1 86 ? 15.160 -3.071 -12.249 1.00 96.44 86 THR A CA 1
ATOM 626 C C . THR A 1 86 ? 15.100 -3.069 -13.773 1.00 96.44 86 THR A C 1
ATOM 628 O O . THR A 1 86 ? 14.501 -3.957 -14.384 1.00 96.44 86 THR A O 1
ATOM 631 N N . VAL A 1 87 ? 15.704 -2.057 -14.388 1.00 96.25 87 VAL A N 1
ATOM 632 C CA . VAL A 1 87 ? 15.769 -1.884 -15.841 1.00 96.25 87 VAL A CA 1
ATOM 633 C C . VAL A 1 87 ? 17.200 -1.530 -16.220 1.00 96.25 87 VAL A C 1
ATOM 635 O O . VAL A 1 87 ? 17.762 -0.570 -15.696 1.00 96.25 87 VAL A O 1
ATOM 638 N N . GLN A 1 88 ? 17.776 -2.292 -17.144 1.00 97.31 88 GLN A N 1
ATOM 639 C CA . GLN A 1 88 ? 19.110 -2.066 -17.693 1.00 97.31 88 GLN A CA 1
ATOM 640 C C . GLN A 1 88 ? 18.994 -1.846 -19.199 1.00 97.31 88 GLN A C 1
ATOM 642 O O . GLN A 1 88 ? 18.506 -2.723 -19.915 1.00 97.31 88 GLN A O 1
ATOM 647 N N . GLN A 1 89 ? 19.437 -0.689 -19.694 1.00 97.25 89 GLN A N 1
ATOM 648 C CA . GLN A 1 89 ? 19.468 -0.442 -21.137 1.00 97.25 89 GLN A CA 1
ATOM 649 C C . GLN A 1 89 ? 20.467 -1.377 -21.812 1.00 97.25 89 GLN A C 1
ATOM 651 O O . GLN A 1 89 ? 21.485 -1.741 -21.218 1.00 97.25 89 GLN A O 1
ATOM 656 N N . ARG A 1 90 ? 20.169 -1.778 -23.050 1.00 97.12 90 ARG A N 1
ATOM 657 C CA . ARG A 1 90 ? 21.008 -2.707 -23.805 1.00 97.12 90 ARG A CA 1
ATOM 658 C C . ARG A 1 90 ? 21.224 -2.240 -25.226 1.00 97.12 90 ARG A C 1
ATOM 660 O O . ARG A 1 90 ? 20.372 -1.590 -25.831 1.00 97.12 90 ARG A O 1
ATOM 667 N N . GLU A 1 91 ? 22.337 -2.687 -25.778 1.00 97.12 91 GLU A N 1
ATOM 668 C CA . GLU A 1 91 ? 22.598 -2.632 -27.205 1.00 97.12 91 GLU A CA 1
ATOM 669 C C . GLU A 1 91 ? 22.835 -4.038 -27.752 1.00 97.12 91 GLU A C 1
ATOM 671 O O . GLU A 1 91 ? 23.343 -4.922 -27.057 1.00 97.12 91 GLU A O 1
ATOM 676 N N . TYR A 1 92 ? 22.471 -4.231 -29.015 1.00 95.75 92 TYR A N 1
ATOM 677 C CA . TYR A 1 92 ? 22.655 -5.470 -29.753 1.00 95.75 92 TYR A CA 1
ATOM 678 C C . TYR A 1 92 ? 23.613 -5.253 -30.922 1.00 95.75 92 TYR A C 1
ATOM 680 O O . TYR A 1 92 ? 23.525 -4.251 -31.638 1.00 95.75 92 TYR A O 1
ATOM 688 N N . ASN A 1 93 ? 24.517 -6.209 -31.118 1.00 95.00 93 ASN A N 1
ATOM 689 C CA . ASN A 1 93 ? 25.407 -6.259 -32.266 1.00 95.00 93 ASN A CA 1
ATOM 690 C C . ASN A 1 93 ? 24.985 -7.409 -33.182 1.00 95.00 93 ASN A C 1
ATOM 692 O O . ASN A 1 93 ? 25.217 -8.581 -32.880 1.00 95.00 93 ASN A O 1
ATOM 696 N N . ALA A 1 94 ? 24.400 -7.066 -34.327 1.00 89.81 94 ALA A N 1
ATOM 697 C CA . ALA A 1 94 ? 23.874 -8.048 -35.269 1.00 89.81 94 ALA A CA 1
ATOM 698 C C . ALA A 1 94 ? 24.960 -8.904 -35.941 1.00 89.81 94 ALA A C 1
ATOM 700 O O . ALA A 1 94 ? 24.675 -10.026 -36.349 1.00 89.81 94 ALA A O 1
ATOM 701 N N . ARG A 1 95 ? 26.203 -8.409 -36.041 1.00 90.25 95 ARG A N 1
ATOM 702 C CA . ARG A 1 95 ? 27.316 -9.155 -36.646 1.00 90.25 95 ARG A CA 1
ATOM 703 C C . ARG A 1 95 ? 27.843 -10.239 -35.709 1.00 90.25 95 ARG A C 1
ATOM 705 O O . ARG A 1 95 ? 28.206 -11.318 -36.166 1.00 90.25 95 ARG A O 1
ATOM 712 N N . ARG A 1 96 ? 27.911 -9.933 -34.411 1.00 91.00 96 ARG A N 1
ATOM 713 C CA . ARG A 1 96 ? 28.427 -10.840 -33.371 1.00 91.00 96 ARG A CA 1
ATOM 714 C C . ARG A 1 96 ? 27.337 -11.685 -32.719 1.00 91.00 96 ARG A C 1
ATOM 716 O O . ARG A 1 96 ? 27.654 -12.671 -32.069 1.00 91.00 96 ARG A O 1
ATOM 723 N N . ASN A 1 97 ? 26.072 -11.316 -32.919 1.00 91.75 97 ASN A N 1
ATOM 724 C CA . ASN A 1 97 ? 24.924 -11.894 -32.225 1.00 91.75 97 ASN A CA 1
ATOM 725 C C . ASN A 1 97 ? 25.070 -11.794 -30.693 1.00 91.75 97 ASN A C 1
ATOM 727 O O . ASN A 1 97 ? 24.805 -12.737 -29.950 1.00 91.75 97 ASN A O 1
ATOM 731 N N . GLU A 1 98 ? 25.527 -10.631 -30.228 1.00 95.12 98 GLU A N 1
ATOM 732 C CA . GLU A 1 98 ? 25.834 -10.359 -28.824 1.00 95.12 98 GLU A CA 1
ATOM 733 C C . GLU A 1 98 ? 25.007 -9.186 -28.299 1.00 95.12 98 GLU A C 1
ATOM 735 O O . GLU A 1 98 ? 24.674 -8.250 -29.031 1.00 95.12 98 GLU A O 1
ATOM 740 N N . TYR A 1 99 ? 24.728 -9.223 -26.999 1.00 96.06 99 TYR A N 1
ATOM 741 C CA . TYR A 1 99 ? 24.107 -8.131 -26.261 1.00 96.06 99 TYR A CA 1
ATOM 742 C C . TYR A 1 99 ? 25.100 -7.568 -25.251 1.00 96.06 99 TYR A C 1
ATOM 744 O O . TYR A 1 99 ? 25.840 -8.329 -24.624 1.00 96.06 99 TYR A O 1
ATOM 752 N N . ARG A 1 100 ? 25.057 -6.255 -25.035 1.00 95.88 100 ARG A N 1
ATOM 753 C CA . ARG A 1 100 ? 25.777 -5.599 -23.939 1.00 95.88 100 ARG A CA 1
ATOM 754 C C . ARG A 1 100 ? 24.856 -4.672 -23.172 1.00 95.88 100 ARG A C 1
ATOM 756 O O . ARG A 1 100 ? 23.937 -4.092 -23.749 1.00 95.88 100 ARG A O 1
ATOM 763 N N . ASP A 1 101 ? 25.142 -4.524 -21.891 1.00 96.94 101 ASP A N 1
ATOM 764 C CA . ASP A 1 101 ? 24.450 -3.578 -21.032 1.00 96.94 101 ASP A CA 1
ATOM 765 C C . ASP A 1 101 ? 25.088 -2.192 -21.175 1.00 96.94 101 ASP A C 1
ATOM 767 O O . ASP A 1 101 ? 26.298 -2.062 -21.381 1.00 96.94 101 ASP A O 1
ATOM 771 N N . VAL A 1 102 ? 24.258 -1.155 -21.113 1.00 95.56 102 VAL A N 1
ATOM 772 C CA . VAL A 1 102 ? 24.664 0.241 -21.294 1.00 95.56 102 VAL A CA 1
ATOM 773 C C . VAL A 1 102 ? 24.109 1.082 -20.157 1.00 95.56 102 VAL A C 1
ATOM 775 O O . VAL A 1 102 ? 22.919 1.012 -19.853 1.00 95.56 102 VAL A O 1
ATOM 778 N N . GLY A 1 103 ? 24.974 1.901 -19.560 1.00 93.00 103 GLY A N 1
ATOM 779 C CA . GLY A 1 103 ? 24.628 2.764 -18.434 1.00 93.00 103 GLY A CA 1
ATOM 780 C C . GLY A 1 103 ? 24.418 2.001 -17.127 1.00 93.00 103 GLY A C 1
ATOM 781 O O . GLY A 1 103 ? 24.720 0.813 -17.022 1.00 93.00 103 GLY A O 1
ATOM 782 N N . ASP A 1 104 ? 23.890 2.704 -16.133 1.00 94.69 104 ASP A N 1
ATOM 783 C CA . ASP A 1 104 ? 23.629 2.144 -14.812 1.00 94.69 104 ASP A CA 1
ATOM 784 C C . ASP A 1 104 ? 22.257 1.467 -14.738 1.00 94.69 104 ASP A C 1
ATOM 786 O O . ASP A 1 104 ? 21.318 1.813 -15.463 1.00 94.69 104 ASP A O 1
ATOM 790 N N . LEU A 1 105 ? 22.136 0.524 -13.806 1.00 94.31 105 LEU A N 1
ATOM 791 C CA . LEU A 1 105 ? 20.875 -0.128 -13.486 1.00 94.31 105 LEU A CA 1
ATOM 792 C C . LEU A 1 105 ? 19.897 0.901 -12.904 1.00 94.31 105 LEU A C 1
ATOM 794 O O . LEU A 1 105 ? 20.153 1.500 -11.858 1.00 94.31 105 LEU A O 1
ATOM 798 N N . ALA A 1 106 ? 18.751 1.081 -13.554 1.00 94.94 106 ALA A N 1
ATOM 799 C CA . ALA A 1 106 ? 17.697 1.976 -13.095 1.00 94.94 106 ALA A CA 1
ATOM 800 C C . ALA A 1 106 ? 16.590 1.204 -12.366 1.00 94.94 106 ALA A C 1
ATOM 802 O O . ALA A 1 106 ? 16.370 0.018 -12.608 1.00 94.94 106 ALA A O 1
ATOM 803 N N . THR A 1 107 ? 15.856 1.890 -11.488 1.00 94.88 107 THR A N 1
ATOM 804 C CA . THR A 1 107 ? 14.623 1.359 -10.889 1.00 94.88 107 THR A CA 1
ATOM 805 C C . THR A 1 107 ? 13.418 2.032 -11.529 1.00 94.88 107 THR A C 1
ATOM 807 O O . THR A 1 107 ? 13.265 3.250 -11.453 1.00 94.88 107 THR A O 1
ATOM 810 N N . GLU A 1 108 ? 12.542 1.240 -12.132 1.00 93.75 108 GLU A N 1
ATOM 811 C CA . GLU A 1 108 ? 11.241 1.691 -12.613 1.00 93.75 108 GLU A CA 1
ATOM 812 C C . GLU A 1 108 ? 10.196 1.472 -11.519 1.00 93.75 108 GLU A C 1
ATOM 814 O O . GLU A 1 108 ? 10.190 0.431 -10.860 1.00 93.75 108 GLU A O 1
ATOM 819 N N . THR A 1 109 ? 9.316 2.454 -11.318 1.00 90.38 109 THR A N 1
ATOM 820 C CA . THR A 1 109 ? 8.277 2.420 -10.282 1.00 90.38 109 THR A CA 1
ATOM 821 C C . THR A 1 109 ? 6.906 2.663 -10.899 1.00 90.38 109 THR A C 1
ATOM 823 O O . THR A 1 109 ? 6.709 3.643 -11.612 1.00 90.38 109 THR A O 1
ATOM 826 N N . GLN A 1 110 ? 5.942 1.804 -10.575 1.00 87.00 110 GLN A N 1
ATOM 827 C CA . GLN A 1 110 ? 4.541 1.951 -10.952 1.00 87.00 110 GLN A CA 1
ATOM 828 C C . GLN A 1 110 ? 3.673 1.956 -9.694 1.00 87.00 110 GLN A C 1
ATOM 830 O O . GLN A 1 110 ? 3.698 1.003 -8.922 1.00 87.00 110 GLN A O 1
ATOM 835 N N . THR A 1 111 ? 2.864 2.997 -9.505 1.00 82.44 111 THR A N 1
ATOM 836 C CA . THR A 1 111 ? 1.899 3.065 -8.399 1.00 82.44 111 THR A CA 1
ATOM 837 C C . THR A 1 111 ? 0.483 2.992 -8.948 1.00 82.44 111 THR A C 1
ATOM 839 O O . THR A 1 111 ? 0.127 3.727 -9.866 1.00 82.44 111 THR A O 1
ATOM 842 N N . SER A 1 112 ? -0.325 2.103 -8.377 1.00 79.75 112 SER A N 1
ATOM 843 C CA . SER A 1 112 ? -1.759 2.004 -8.634 1.00 79.75 112 SER A CA 1
ATOM 844 C C . SER A 1 112 ? -2.506 2.143 -7.315 1.00 79.75 112 SER A C 1
ATOM 846 O O . SER A 1 112 ? -2.078 1.592 -6.301 1.00 79.75 112 SER A O 1
ATOM 848 N N . SER A 1 113 ? -3.608 2.885 -7.315 1.00 80.19 113 SER A N 1
ATOM 849 C CA . SER A 1 113 ? -4.482 3.048 -6.158 1.00 80.19 113 SER A CA 1
ATOM 850 C C . SER A 1 113 ? -5.906 2.645 -6.515 1.00 80.19 113 SER A C 1
ATOM 852 O O . SER A 1 113 ? -6.403 2.925 -7.605 1.00 80.19 113 SER A O 1
ATOM 854 N N . THR A 1 114 ? -6.568 1.951 -5.594 1.00 74.62 114 THR A N 1
ATOM 855 C CA . THR A 1 114 ? -7.986 1.607 -5.706 1.00 74.62 114 THR A CA 1
ATOM 856 C C . THR A 1 114 ? -8.712 2.125 -4.476 1.00 74.62 114 THR A C 1
ATOM 858 O O . THR A 1 114 ? -8.391 1.746 -3.345 1.00 74.62 114 THR A O 1
ATOM 861 N N . LEU A 1 115 ? -9.691 3.000 -4.709 1.00 75.31 115 LEU A N 1
ATOM 862 C CA . LEU A 1 115 ? -10.653 3.397 -3.691 1.00 75.31 115 LEU A CA 1
ATOM 863 C C . LEU A 1 115 ? -11.670 2.271 -3.532 1.00 75.31 115 LEU A C 1
ATOM 865 O O . LEU A 1 115 ? -12.255 1.814 -4.512 1.00 75.31 115 LEU A O 1
ATOM 869 N N . ASN A 1 116 ? -11.863 1.818 -2.300 1.00 76.88 116 ASN A N 1
ATOM 870 C CA . ASN A 1 116 ? -12.912 0.853 -2.002 1.00 76.88 116 ASN A CA 1
ATOM 871 C C . ASN A 1 116 ? -14.270 1.564 -1.939 1.00 76.88 116 ASN A C 1
ATOM 873 O O . ASN A 1 116 ? -14.344 2.794 -1.908 1.00 76.88 116 ASN A O 1
ATOM 877 N N . GLU A 1 117 ? -15.352 0.796 -1.894 1.00 78.44 117 GLU A N 1
ATOM 878 C CA . GLU A 1 117 ? -16.680 1.358 -1.660 1.00 78.44 117 GLU A CA 1
ATOM 879 C C . GLU A 1 117 ? -16.757 2.025 -0.272 1.00 78.44 117 GLU A C 1
ATOM 881 O O . GLU A 1 117 ? -16.155 1.519 0.689 1.00 78.44 117 GLU A O 1
ATOM 886 N N . PRO A 1 118 ? -17.475 3.158 -0.140 1.00 80.19 118 PRO A N 1
ATOM 887 C CA . PRO A 1 118 ? -17.743 3.766 1.156 1.00 80.19 118 PRO A CA 1
ATOM 888 C C . PRO A 1 118 ? -18.488 2.798 2.081 1.00 80.19 118 PRO A C 1
ATOM 890 O O . PRO A 1 118 ? -19.450 2.148 1.679 1.00 80.19 118 PRO A O 1
ATOM 893 N N . ARG A 1 119 ? -18.059 2.723 3.340 1.00 84.50 119 ARG A N 1
ATOM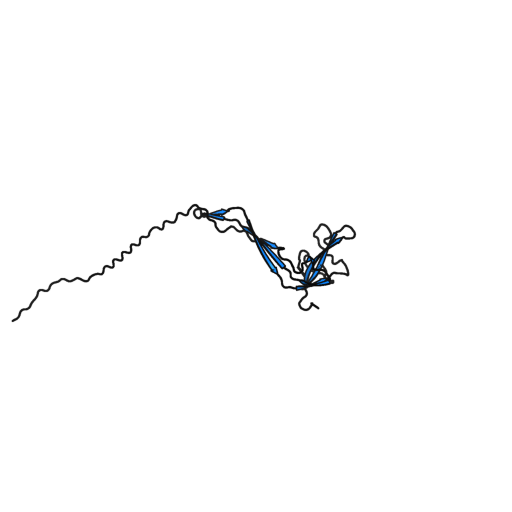 894 C CA . ARG A 1 119 ? -18.635 1.864 4.382 1.00 84.50 119 ARG A CA 1
ATOM 895 C C . ARG A 1 119 ? -18.985 2.702 5.601 1.00 84.50 119 ARG A C 1
ATOM 897 O O . ARG A 1 119 ? -18.198 3.556 5.996 1.00 84.50 119 ARG A O 1
ATOM 904 N N . TYR A 1 120 ? -20.119 2.441 6.238 1.00 85.56 120 TYR A N 1
ATOM 905 C CA . TYR A 1 120 ? -20.428 3.065 7.523 1.00 85.56 120 TYR A CA 1
ATOM 906 C C . TYR A 1 120 ? -19.738 2.313 8.655 1.00 85.56 120 TYR A C 1
ATOM 908 O O . TYR A 1 120 ? -19.776 1.082 8.710 1.00 85.56 120 TYR A O 1
ATOM 916 N N . LEU A 1 121 ? -19.102 3.052 9.557 1.00 83.62 121 LEU A N 1
ATOM 917 C CA . LEU A 1 121 ? -18.419 2.506 10.721 1.00 83.62 121 LEU A CA 1
ATOM 918 C C . LEU A 1 121 ? -19.100 2.960 12.006 1.00 83.62 121 LEU A C 1
ATOM 920 O O . LEU A 1 121 ? -19.476 4.122 12.109 1.00 83.62 121 LEU A O 1
ATOM 924 N N . ASP A 1 122 ? -19.178 2.071 12.993 1.00 82.44 122 ASP A N 1
ATOM 925 C CA . ASP A 1 122 ? -19.451 2.404 14.395 1.00 82.44 122 ASP A CA 1
ATOM 926 C C . ASP A 1 122 ? -18.160 2.204 15.194 1.00 82.44 122 ASP A C 1
ATOM 928 O O . ASP A 1 122 ? -17.696 1.076 15.395 1.00 82.44 122 ASP A O 1
ATOM 932 N N . CYS A 1 123 ? -17.533 3.309 15.588 1.00 77.19 123 CYS A N 1
ATOM 933 C CA . CYS A 1 123 ? -16.313 3.299 16.384 1.00 77.19 123 CYS A CA 1
ATOM 934 C C . CYS A 1 123 ? -16.678 3.381 17.863 1.00 77.19 123 CYS A C 1
ATOM 936 O O . CYS A 1 123 ? -17.327 4.333 18.288 1.00 77.19 123 CYS A O 1
ATOM 938 N N . ARG A 1 124 ? -16.243 2.419 18.686 1.00 68.06 124 ARG A N 1
ATOM 939 C CA . ARG A 1 124 ? -16.563 2.416 20.125 1.00 68.06 124 ARG A CA 1
ATOM 940 C C . ARG A 1 124 ? -15.338 2.247 21.006 1.00 68.06 124 ARG A C 1
ATOM 942 O O . ARG A 1 124 ? -14.359 1.607 20.632 1.00 68.06 124 ARG A O 1
ATOM 949 N N . TYR A 1 125 ? -15.443 2.812 22.208 1.00 59.22 125 TYR A N 1
ATOM 950 C CA . TYR A 1 125 ? -14.520 2.590 23.317 1.00 59.22 125 TYR A CA 1
ATOM 951 C C . TYR A 1 125 ? -15.104 1.545 24.280 1.00 59.22 125 TYR A C 1
ATOM 953 O O . TYR A 1 125 ? -16.310 1.538 24.530 1.00 59.22 125 TYR A O 1
ATOM 961 N N . SER A 1 126 ? -14.267 0.677 24.849 1.00 46.75 126 SER A N 1
ATOM 962 C CA . SER A 1 126 ? -14.675 -0.201 25.954 1.00 46.75 126 SER A CA 1
ATOM 963 C C . SER A 1 126 ? -14.551 0.552 27.278 1.00 46.75 126 SER A C 1
ATOM 965 O O . SER A 1 126 ? -13.461 0.701 27.823 1.00 46.75 126 SER A O 1
ATOM 967 N N . THR A 1 127 ? -15.667 1.049 27.803 1.00 39.84 127 THR A N 1
ATOM 968 C CA . THR A 1 127 ? -15.698 1.875 29.023 1.00 39.84 127 THR A CA 1
ATOM 969 C C . THR A 1 127 ? -15.671 1.079 30.330 1.00 39.84 127 THR A C 1
ATOM 971 O O . THR A 1 127 ? -15.292 1.629 31.357 1.00 39.84 127 THR A O 1
ATOM 974 N N . SER A 1 128 ? -16.058 -0.201 30.334 1.00 36.09 128 SER A N 1
ATOM 975 C CA . SER A 1 128 ? -16.211 -0.994 31.572 1.00 36.09 128 SER A CA 1
ATOM 976 C C . SER A 1 128 ? -14.920 -1.652 32.060 1.00 36.09 128 SER A C 1
ATOM 978 O O . SER A 1 128 ? -14.827 -2.101 33.199 1.00 36.09 128 SER A O 1
ATOM 980 N N . SER A 1 129 ? -13.906 -1.689 31.205 1.00 41.19 129 SER A N 1
ATOM 981 C CA . SER A 1 129 ? -12.544 -2.020 31.575 1.00 41.19 129 SER A CA 1
ATOM 982 C C . SER A 1 129 ? -11.644 -1.455 30.481 1.00 41.19 129 SER A C 1
ATOM 984 O O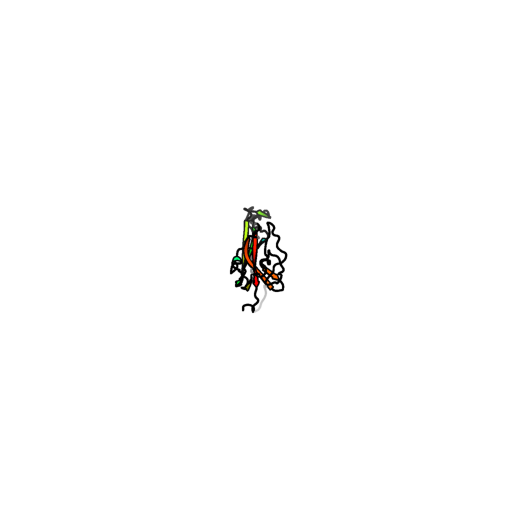 . SER A 1 129 ? -11.767 -1.907 29.336 1.00 41.19 129 SER A O 1
ATOM 986 N N . PRO A 1 130 ? -10.714 -0.528 30.782 1.00 43.81 130 PRO A N 1
ATOM 987 C CA . PRO A 1 130 ? -9.680 -0.155 29.819 1.00 43.81 130 PRO A CA 1
ATOM 988 C C . PRO A 1 130 ? -8.826 -1.370 29.406 1.00 43.81 130 PRO A C 1
ATOM 990 O O . PRO A 1 130 ? -8.057 -1.253 28.462 1.00 43.81 130 PRO A O 1
ATOM 993 N N . ALA A 1 131 ? -9.025 -2.541 30.047 1.00 37.88 131 ALA A N 1
ATOM 994 C CA . ALA A 1 131 ? -8.499 -3.866 29.722 1.00 37.88 131 ALA A CA 1
ATOM 995 C C . ALA A 1 131 ? -8.861 -4.431 28.331 1.00 37.88 131 ALA A C 1
ATOM 997 O O . ALA A 1 131 ? -8.399 -5.521 27.994 1.00 37.88 131 ALA A O 1
ATOM 998 N N . THR A 1 132 ? -9.612 -3.732 27.471 1.00 40.12 132 THR A N 1
ATOM 999 C CA . THR A 1 132 ? -9.521 -3.987 26.014 1.00 40.12 132 THR A CA 1
ATOM 1000 C C . THR A 1 132 ? -8.305 -3.256 25.470 1.00 40.12 132 THR A C 1
ATOM 1002 O O . THR A 1 132 ? -8.374 -2.295 24.704 1.00 40.12 132 THR A O 1
ATOM 1005 N N . ILE A 1 133 ? -7.180 -3.706 25.992 1.00 48.91 133 ILE A N 1
ATOM 1006 C CA . ILE A 1 133 ? -5.860 -3.166 25.812 1.00 48.91 133 ILE A CA 1
ATOM 1007 C C . ILE A 1 133 ? -5.387 -3.614 24.427 1.00 48.91 133 ILE A C 1
ATOM 1009 O O . ILE A 1 133 ? -5.049 -4.774 24.224 1.00 48.91 133 ILE A O 1
ATOM 1013 N N . TRP A 1 134 ? -5.320 -2.697 23.464 1.00 44.50 134 TRP A N 1
ATOM 1014 C CA . TRP A 1 134 ? -4.106 -2.689 22.659 1.00 44.50 134 TRP A CA 1
ATOM 1015 C C . TRP A 1 134 ? -3.076 -2.021 23.578 1.00 44.50 134 TRP A C 1
ATOM 1017 O O . TRP A 1 134 ? -3.176 -0.832 23.844 1.00 44.50 134 TRP A O 1
ATOM 1027 N N . SER A 1 135 ? -2.170 -2.783 24.177 1.00 39.91 135 SER A N 1
ATOM 1028 C CA . SER A 1 135 ? -0.941 -2.241 24.750 1.00 39.91 135 SER A CA 1
ATOM 1029 C C . SER A 1 135 ? 0.154 -3.053 24.130 1.00 39.91 135 SER A C 1
ATOM 1031 O O . SER A 1 135 ? 0.208 -4.271 24.292 1.00 39.91 135 SER A O 1
ATOM 1033 N N . ILE A 1 136 ? 1.050 -2.366 23.456 1.00 39.62 136 ILE A N 1
ATOM 1034 C CA . ILE A 1 136 ? 2.406 -2.856 23.343 1.00 39.62 136 ILE A CA 1
ATOM 1035 C C . ILE A 1 136 ? 3.050 -2.434 24.665 1.00 39.62 136 ILE A C 1
ATOM 1037 O O . ILE A 1 136 ? 3.359 -1.263 24.864 1.00 39.62 136 ILE A O 1
ATOM 1041 N N . THR A 1 137 ? 3.089 -3.346 25.634 1.00 38.31 137 THR A N 1
ATOM 1042 C CA . THR A 1 137 ? 3.859 -3.170 26.870 1.00 38.31 137 THR A CA 1
ATOM 1043 C C . THR A 1 137 ? 5.315 -3.515 26.555 1.00 38.31 137 THR A C 1
ATOM 1045 O O . THR A 1 137 ? 5.630 -4.683 26.328 1.00 38.31 137 THR A O 1
ATOM 1048 N N . GLY A 1 138 ? 6.199 -2.517 26.557 1.00 37.78 138 GLY A N 1
ATOM 1049 C CA . GLY A 1 138 ? 7.648 -2.719 26.473 1.00 37.78 138 GLY A CA 1
ATOM 1050 C C . GLY A 1 138 ? 8.220 -2.768 25.053 1.00 37.78 138 GLY A C 1
ATOM 1051 O O . GLY A 1 138 ? 7.502 -2.848 24.063 1.00 37.78 138 GLY A O 1
ATOM 1052 N N . ALA A 1 139 ? 9.552 -2.707 24.962 1.00 34.47 139 ALA A N 1
ATOM 1053 C CA . ALA A 1 139 ? 10.357 -2.639 23.733 1.00 34.47 139 ALA A CA 1
ATOM 1054 C C . ALA A 1 139 ? 10.269 -3.880 22.805 1.00 34.47 139 ALA A C 1
ATOM 1056 O O . ALA A 1 139 ? 11.126 -4.080 21.947 1.00 34.47 139 ALA A O 1
ATOM 1057 N N . GLY A 1 140 ? 9.248 -4.720 22.971 1.00 38.94 140 GLY A N 1
ATOM 1058 C CA . GLY A 1 140 ? 8.953 -5.870 22.130 1.00 38.94 140 GLY A CA 1
ATOM 1059 C C . GLY A 1 140 ? 7.569 -5.722 21.511 1.00 38.94 140 GLY A C 1
ATOM 1060 O O . GLY A 1 140 ? 6.606 -5.400 22.196 1.00 38.94 140 GLY A O 1
ATOM 1061 N N . ASN A 1 141 ? 7.460 -6.010 20.216 1.00 44.81 141 ASN A N 1
ATOM 1062 C CA . ASN A 1 141 ? 6.216 -6.042 19.435 1.00 44.81 141 ASN A CA 1
ATOM 1063 C C . ASN A 1 141 ? 5.237 -7.161 19.869 1.00 44.81 141 ASN A C 1
ATOM 1065 O O . ASN A 1 141 ? 4.500 -7.700 19.042 1.00 44.81 141 ASN A O 1
ATOM 1069 N N . THR A 1 142 ? 5.256 -7.579 21.133 1.00 40.38 142 THR A N 1
ATOM 1070 C CA . THR A 1 142 ? 4.491 -8.724 21.623 1.00 40.38 142 THR A CA 1
ATOM 1071 C C . THR A 1 142 ? 3.168 -8.228 22.177 1.00 40.38 142 THR A C 1
ATOM 1073 O O . THR A 1 142 ? 3.103 -7.542 23.193 1.00 40.38 142 THR A O 1
ATOM 1076 N N . LEU A 1 143 ? 2.107 -8.542 21.449 1.00 47.59 143 LEU A N 1
ATOM 1077 C CA . LEU A 1 143 ? 0.777 -8.007 21.678 1.00 47.59 143 LEU A CA 1
ATOM 1078 C C . LEU A 1 143 ? -0.074 -8.957 22.548 1.00 47.59 143 LEU A C 1
ATOM 1080 O O . LEU A 1 143 ? 0.142 -10.171 22.500 1.00 47.59 143 LEU A O 1
ATOM 1084 N N . PRO A 1 144 ? -1.067 -8.452 23.307 1.00 51.94 144 PRO A N 1
ATOM 1085 C CA . PRO A 1 144 ? -1.990 -9.297 24.063 1.00 51.94 144 PRO A CA 1
ATOM 1086 C C . PRO A 1 144 ? -2.791 -10.227 23.138 1.00 51.94 144 PRO A C 1
ATOM 1088 O O . PRO A 1 144 ? -3.219 -9.835 22.055 1.00 51.94 144 PRO A O 1
ATOM 1091 N N . GLN A 1 145 ? -3.015 -11.467 23.588 1.00 50.16 145 GLN A N 1
ATOM 1092 C CA . GLN A 1 145 ? -3.622 -12.553 22.801 1.00 50.16 145 GLN A CA 1
ATOM 1093 C C . GLN A 1 145 ? -5.063 -12.288 22.312 1.00 50.16 145 GLN A C 1
ATOM 1095 O O . GLN A 1 145 ? -5.546 -13.037 21.465 1.00 50.16 145 GLN A O 1
ATOM 1100 N N . TYR A 1 146 ? -5.764 -11.262 22.817 1.00 54.91 146 TYR A N 1
ATOM 1101 C CA . TYR A 1 146 ? -7.190 -11.051 22.541 1.00 54.91 146 TYR A CA 1
ATOM 1102 C C . TYR A 1 146 ? -7.545 -9.559 22.420 1.00 54.91 146 TYR A C 1
ATOM 1104 O O . TYR A 1 146 ? -7.284 -8.778 23.333 1.00 54.91 146 TYR A O 1
ATOM 1112 N N . VAL A 1 147 ? -8.208 -9.173 21.324 1.00 61.31 147 VAL A N 1
ATOM 1113 C CA . VAL A 1 147 ? -8.872 -7.861 21.164 1.00 61.31 147 VAL A CA 1
ATOM 1114 C C . VAL A 1 147 ? -10.343 -8.026 21.507 1.00 61.31 147 VAL A C 1
ATOM 1116 O O . VAL A 1 147 ? -10.909 -9.069 21.193 1.00 61.31 147 VAL A O 1
ATOM 1119 N N . ARG A 1 148 ? -11.000 -7.024 22.107 1.00 65.62 148 ARG A N 1
ATOM 1120 C CA . ARG A 1 148 ? -12.456 -7.077 22.315 1.00 65.62 148 ARG A CA 1
ATOM 1121 C C . ARG A 1 148 ? -13.172 -5.848 21.768 1.00 65.62 148 ARG A C 1
ATOM 1123 O O . ARG A 1 148 ? -12.669 -4.737 21.897 1.00 65.62 148 ARG A O 1
ATOM 1130 N N . TYR A 1 149 ? -14.362 -6.053 21.211 1.00 69.44 149 TYR A N 1
ATOM 1131 C CA . TYR A 1 149 ? -15.299 -5.003 20.803 1.00 69.44 149 TYR A CA 1
ATOM 1132 C C . TYR A 1 149 ? -16.662 -5.289 21.428 1.00 69.44 149 TYR A C 1
ATOM 1134 O O . TYR A 1 149 ? -17.228 -6.356 21.204 1.00 69.44 149 TYR A O 1
ATOM 1142 N N . ASN A 1 150 ? -17.192 -4.352 22.221 1.00 71.12 150 ASN A N 1
ATOM 1143 C CA . ASN A 1 150 ? -18.490 -4.496 22.893 1.00 71.12 150 ASN A CA 1
ATOM 1144 C C . ASN A 1 150 ? -18.662 -5.853 23.623 1.00 71.12 150 ASN A C 1
ATOM 1146 O O . ASN A 1 150 ? -19.676 -6.530 23.485 1.00 71.12 150 ASN A O 1
ATOM 1150 N N . GLY A 1 151 ? -17.621 -6.297 24.338 1.00 66.44 151 GLY A N 1
ATOM 1151 C CA . GLY A 1 151 ? -17.604 -7.573 25.067 1.00 66.44 151 GLY A CA 1
ATOM 1152 C C . GLY A 1 151 ? -17.233 -8.818 24.246 1.00 66.44 151 GLY A C 1
ATOM 1153 O O . GLY A 1 151 ? -16.837 -9.819 24.853 1.00 66.44 151 GLY A O 1
ATOM 1154 N N . ALA A 1 152 ? -17.270 -8.761 22.910 1.00 66.38 152 ALA A N 1
ATOM 1155 C CA . ALA A 1 152 ? -16.908 -9.870 22.020 1.00 66.38 152 ALA A CA 1
ATOM 1156 C C . ALA A 1 152 ? -15.396 -9.930 21.764 1.00 66.38 152 ALA A C 1
ATOM 1158 O O . ALA A 1 152 ? -14.788 -8.893 21.518 1.00 66.38 152 ALA A O 1
ATOM 1159 N N . ASN A 1 153 ? -14.796 -11.125 21.792 1.00 73.50 153 ASN A N 1
ATOM 1160 C CA . ASN A 1 153 ? -13.381 -11.330 21.463 1.00 73.50 153 ASN A CA 1
ATOM 1161 C C . ASN A 1 153 ? -13.200 -11.399 19.939 1.00 73.50 153 ASN A C 1
ATOM 1163 O O . ASN A 1 153 ? -13.829 -12.229 19.289 1.00 73.5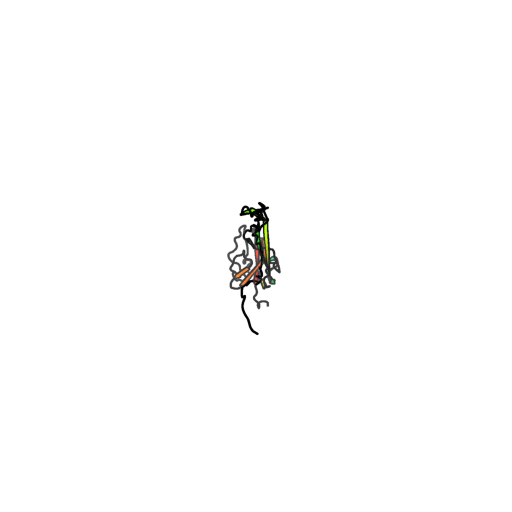0 153 ASN A O 1
ATOM 1167 N N . LEU A 1 154 ? -12.329 -10.564 19.377 1.00 71.38 154 LEU A N 1
ATOM 1168 C CA . LEU A 1 154 ? -12.008 -10.554 17.954 1.00 71.38 154 LEU A CA 1
ATOM 1169 C C . LEU A 1 154 ? -10.838 -11.493 17.655 1.00 71.38 154 LEU A C 1
ATOM 1171 O O . LEU A 1 154 ? -9.864 -11.550 18.409 1.00 71.38 154 LEU A O 1
ATOM 1175 N N . LYS A 1 155 ? -10.920 -12.190 16.520 1.00 71.56 155 LYS A N 1
ATOM 1176 C CA . LYS A 1 155 ? -9.856 -13.051 15.984 1.00 71.56 155 LYS A CA 1
ATOM 1177 C C . LYS A 1 155 ? -9.068 -12.317 14.890 1.00 71.56 155 LYS A C 1
ATOM 1179 O O . LYS A 1 155 ? -9.666 -11.680 14.027 1.00 71.56 155 LYS A O 1
ATOM 1184 N N . GLY A 1 156 ? -7.738 -12.433 14.900 1.00 65.12 156 GLY A N 1
ATOM 1185 C CA . GLY A 1 156 ? -6.851 -11.942 13.834 1.00 65.12 156 GLY A CA 1
ATOM 1186 C C . GLY A 1 156 ? -5.537 -11.344 14.347 1.00 65.12 156 GLY A C 1
ATOM 1187 O O . GLY A 1 156 ? -5.246 -11.413 15.540 1.00 65.12 156 GLY A O 1
ATOM 1188 N N . ALA A 1 157 ? -4.725 -10.790 13.439 1.00 62.59 157 ALA A N 1
ATOM 1189 C CA . ALA A 1 157 ? -3.409 -10.235 13.767 1.00 62.59 157 ALA A CA 1
ATOM 1190 C C . ALA A 1 157 ? -3.434 -8.702 13.830 1.00 62.59 157 ALA A C 1
ATOM 1192 O O . ALA A 1 157 ? -3.968 -8.041 12.950 1.00 62.59 157 ALA A O 1
ATOM 1193 N N . LEU A 1 158 ? -2.784 -8.112 14.834 1.00 54.59 158 LEU A N 1
ATOM 1194 C CA . LEU A 1 158 ? -2.812 -6.660 15.091 1.00 54.59 158 LEU A CA 1
ATOM 1195 C C . LEU A 1 158 ? -1.988 -5.826 14.094 1.00 54.59 158 LEU A C 1
ATOM 1197 O O . LEU A 1 158 ? -2.121 -4.600 14.036 1.00 54.59 158 LEU A O 1
ATOM 1201 N N . SER A 1 159 ? -1.155 -6.485 13.284 1.00 58.78 159 SER A N 1
ATOM 1202 C CA . SER A 1 159 ? -0.529 -5.892 12.099 1.00 58.78 159 SER A CA 1
ATOM 1203 C C . SER A 1 159 ? -1.538 -5.640 10.976 1.00 58.78 159 SER A C 1
ATOM 1205 O O . SER A 1 159 ? -1.288 -4.805 10.107 1.00 58.78 159 SER A O 1
ATOM 1207 N N . GLN A 1 160 ? -2.684 -6.325 10.996 1.00 64.81 160 GLN A N 1
ATOM 1208 C CA . GLN A 1 160 ? -3.730 -6.153 10.004 1.00 64.81 160 GLN A CA 1
ATOM 1209 C C . GLN A 1 160 ? -4.552 -4.913 10.334 1.00 64.81 160 GLN A C 1
ATOM 1211 O O . GLN A 1 160 ? -5.009 -4.699 11.455 1.00 64.81 160 GLN A O 1
ATOM 1216 N N . TYR A 1 161 ? -4.750 -4.088 9.313 1.00 72.31 161 TYR A N 1
ATOM 1217 C CA . TYR A 1 161 ? -5.655 -2.952 9.395 1.00 72.31 161 TYR A CA 1
ATOM 1218 C C . TYR A 1 161 ? -7.122 -3.396 9.530 1.00 72.31 161 TYR A C 1
ATOM 1220 O O . TYR A 1 161 ? -7.898 -2.788 10.268 1.00 72.31 161 TYR A O 1
ATOM 1228 N N . GLN A 1 162 ? -7.472 -4.465 8.816 1.00 78.69 162 GLN A N 1
ATOM 1229 C CA . GLN A 1 162 ? -8.803 -5.045 8.779 1.00 78.69 162 GLN A CA 1
ATOM 1230 C C . GLN A 1 162 ? -8.778 -6.423 9.438 1.00 78.69 162 GLN A C 1
ATOM 1232 O O . GLN A 1 162 ? -7.964 -7.274 9.085 1.00 78.69 162 GLN A O 1
ATOM 1237 N N . LEU A 1 163 ? -9.704 -6.639 10.365 1.00 77.50 163 LEU A N 1
ATOM 1238 C CA . LEU A 1 163 ? -9.916 -7.895 11.071 1.00 77.50 163 LEU A CA 1
ATOM 1239 C C . LEU A 1 163 ? -11.300 -8.428 10.708 1.00 77.50 163 LEU A C 1
ATOM 1241 O O . LEU A 1 163 ? -12.266 -7.666 10.663 1.00 77.50 163 LEU A O 1
ATOM 1245 N N . VAL A 1 164 ? -11.409 -9.731 10.468 1.00 80.94 164 VAL A N 1
ATOM 1246 C CA . VAL A 1 164 ? -12.699 -10.396 10.252 1.00 80.94 164 VAL A CA 1
ATOM 1247 C C . VAL A 1 164 ? -12.901 -11.402 11.374 1.00 80.94 164 VAL A C 1
ATOM 1249 O O . VAL A 1 164 ? -12.148 -12.366 11.488 1.00 80.94 164 VAL A O 1
ATOM 1252 N N . SER A 1 165 ? -13.917 -11.172 12.203 1.00 78.12 165 SER A N 1
ATOM 1253 C CA . SER A 1 165 ? -14.292 -12.065 13.302 1.00 78.12 165 SER A CA 1
ATOM 1254 C C . SER A 1 165 ? -15.788 -12.306 13.254 1.00 78.12 165 SER A C 1
ATOM 1256 O O . SER A 1 165 ? -16.562 -11.360 13.139 1.00 78.12 165 SER A O 1
ATOM 1258 N N . ASP A 1 166 ? -16.188 -13.575 13.322 1.00 81.88 166 ASP A N 1
ATOM 1259 C CA . ASP A 1 166 ? -17.592 -13.992 13.421 1.00 81.88 166 ASP A CA 1
ATOM 1260 C C . ASP A 1 166 ? -18.486 -13.389 12.314 1.00 81.88 166 ASP A C 1
ATOM 1262 O O . ASP A 1 166 ? -19.608 -12.945 12.547 1.00 81.88 166 ASP A O 1
ATOM 1266 N N . GLY A 1 167 ? -17.952 -13.331 11.086 1.00 81.25 167 GLY A N 1
ATOM 1267 C CA . GLY A 1 167 ? -18.640 -12.781 9.910 1.00 81.25 167 GLY A CA 1
ATOM 1268 C C . GLY A 1 167 ? -18.755 -11.252 9.886 1.00 81.25 167 GLY A C 1
ATOM 1269 O O . GLY A 1 167 ? -19.360 -10.702 8.971 1.00 81.25 167 GLY A O 1
ATOM 1270 N N . GLN A 1 168 ? -18.175 -10.557 10.864 1.00 82.69 168 GLN A N 1
ATOM 1271 C CA . GLN A 1 168 ? -18.160 -9.101 10.959 1.00 82.69 168 GLN A CA 1
ATOM 1272 C C . GLN A 1 168 ? -16.763 -8.562 10.652 1.00 82.69 168 GLN A C 1
ATOM 1274 O O . GLN A 1 168 ? -15.749 -9.170 11.001 1.00 82.69 168 GLN A O 1
ATOM 1279 N N . THR A 1 169 ? -16.713 -7.403 9.995 1.00 84.94 169 THR A N 1
ATOM 1280 C CA . THR A 1 169 ? -15.456 -6.721 9.673 1.00 84.94 169 THR A CA 1
ATOM 1281 C C . THR A 1 169 ? -15.206 -5.589 10.660 1.00 84.94 169 THR A C 1
ATOM 1283 O O . THR A 1 169 ? -16.095 -4.783 10.933 1.00 84.94 169 THR A O 1
ATOM 1286 N N . TYR A 1 170 ? -13.981 -5.512 11.165 1.00 81.25 170 TYR A N 1
ATOM 1287 C CA . TYR A 1 170 ? -13.515 -4.497 12.098 1.00 81.2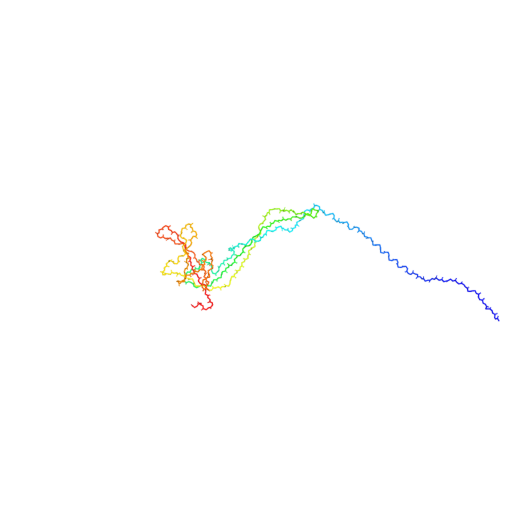5 170 TYR A CA 1
ATOM 1288 C C . TYR A 1 170 ? -12.278 -3.808 11.532 1.00 81.25 170 TYR A C 1
ATOM 1290 O O . TYR A 1 170 ? -11.427 -4.448 10.915 1.00 81.25 170 TYR A O 1
ATOM 1298 N N . LEU A 1 171 ? -12.181 -2.505 11.756 1.00 79.88 171 LEU A N 1
ATOM 1299 C CA . LEU A 1 171 ? -11.097 -1.650 11.302 1.00 79.88 171 LEU A CA 1
ATOM 1300 C C . LEU A 1 171 ? -10.409 -1.007 12.502 1.00 79.88 171 LEU A C 1
ATOM 1302 O O . LEU A 1 171 ? -11.051 -0.664 13.501 1.00 79.88 171 LEU A O 1
ATOM 1306 N N . ARG A 1 172 ? -9.095 -0.827 12.388 1.00 77.69 172 ARG A N 1
ATOM 1307 C CA . ARG A 1 172 ? -8.294 -0.106 13.379 1.00 77.69 172 ARG A CA 1
ATOM 1308 C C . ARG A 1 172 ? -8.411 1.406 13.169 1.00 77.69 172 ARG A C 1
ATOM 1310 O O . ARG A 1 172 ? -8.125 1.891 12.078 1.00 77.69 172 ARG A O 1
ATOM 1317 N N . GLY A 1 173 ? -8.809 2.136 14.204 1.00 75.31 173 GLY A N 1
ATOM 1318 C CA . GLY A 1 173 ? -8.931 3.594 14.201 1.00 75.31 173 GLY A CA 1
ATOM 1319 C C . GLY A 1 173 ? -7.688 4.316 14.722 1.00 75.31 173 GLY A C 1
ATOM 1320 O O . GLY A 1 173 ? -6.565 3.822 14.569 1.00 75.31 173 GLY A O 1
ATOM 1321 N N . ALA A 1 174 ? -7.899 5.481 15.344 1.00 73.56 174 ALA A N 1
ATOM 1322 C CA . ALA A 1 174 ? -6.817 6.338 15.818 1.00 73.56 174 ALA A CA 1
ATOM 1323 C C . ALA A 1 174 ? -5.956 5.662 16.893 1.00 73.56 174 ALA A C 1
ATOM 1325 O O . ALA A 1 174 ? -6.424 4.802 17.646 1.00 73.56 174 ALA A O 1
ATOM 1326 N N . VAL A 1 175 ? -4.688 6.073 16.942 1.00 73.31 175 VAL A N 1
ATOM 1327 C CA . VAL A 1 175 ? -3.669 5.571 17.865 1.00 73.31 175 VAL A CA 1
ATOM 1328 C C . VAL A 1 175 ? -3.421 6.613 18.940 1.00 73.31 175 VAL A C 1
ATOM 1330 O O . VAL A 1 175 ? -3.219 7.783 18.626 1.00 73.31 175 VAL A O 1
ATOM 1333 N N . HIS A 1 176 ? -3.366 6.193 20.195 1.00 67.62 176 HIS A N 1
ATOM 1334 C CA . HIS A 1 176 ? -3.082 7.084 21.306 1.00 67.62 176 HIS A CA 1
ATOM 1335 C C . HIS A 1 176 ? -2.062 6.483 22.255 1.00 67.62 176 HIS A C 1
ATOM 1337 O O . HIS A 1 176 ? -2.129 5.312 22.621 1.00 67.62 176 HIS A O 1
ATOM 1343 N N . SER A 1 177 ? -1.148 7.329 22.710 1.00 63.66 177 SER A N 1
ATOM 1344 C CA . SER A 1 177 ? -0.208 6.983 23.765 1.00 63.66 177 SER A CA 1
ATOM 1345 C C . SER A 1 177 ? -0.818 7.319 25.124 1.00 63.66 177 SER A C 1
ATOM 1347 O O . SER A 1 177 ? -1.251 8.446 25.361 1.00 63.66 177 SER A O 1
ATOM 1349 N N . ALA A 1 178 ? -0.828 6.354 26.034 1.00 58.66 178 ALA A N 1
ATOM 1350 C CA . ALA A 1 178 ? -1.098 6.544 27.450 1.00 58.66 178 ALA A CA 1
ATOM 1351 C C . ALA A 1 178 ? 0.204 6.370 28.240 1.00 58.66 178 ALA A C 1
ATOM 1353 O O . ALA A 1 178 ? 1.015 5.492 27.945 1.00 58.66 178 ALA A O 1
ATOM 1354 N N . LYS A 1 179 ? 0.397 7.189 29.276 1.00 54.25 179 LYS A N 1
ATOM 1355 C CA . LYS A 1 179 ? 1.422 6.937 30.293 1.00 54.25 179 LYS A CA 1
ATOM 1356 C C . LYS A 1 179 ? 0.778 6.148 31.428 1.00 54.25 179 LYS A C 1
ATOM 1358 O O . LYS A 1 179 ? -0.156 6.647 32.054 1.00 54.25 179 LYS A O 1
ATOM 1363 N N . GLY A 1 180 ? 1.250 4.929 31.675 1.00 53.38 180 GLY A N 1
ATOM 1364 C CA . GLY A 1 180 ? 0.908 4.194 32.888 1.00 53.38 180 GLY A CA 1
ATOM 1365 C C . GLY A 1 180 ? 1.474 4.903 34.122 1.00 53.38 180 GLY A C 1
ATOM 1366 O O . GLY A 1 180 ? 2.525 5.538 34.051 1.00 53.38 180 GLY A O 1
ATOM 1367 N N . GLY A 1 181 ? 0.785 4.790 35.262 1.00 46.19 181 GLY A N 1
ATOM 1368 C CA . GLY A 1 181 ? 1.173 5.412 36.539 1.00 46.19 181 GLY A CA 1
ATOM 1369 C C . GLY A 1 181 ? 2.524 4.957 37.115 1.00 46.19 181 GLY A C 1
ATOM 1370 O O . GLY A 1 181 ? 2.972 5.508 38.114 1.00 46.19 181 GLY A O 1
ATOM 1371 N N . SER A 1 182 ? 3.202 4.003 36.478 1.00 50.97 182 SER A N 1
ATOM 1372 C CA . SER A 1 182 ? 4.578 3.610 36.776 1.00 50.97 182 SER A CA 1
ATOM 1373 C C . SER A 1 182 ? 5.297 3.262 35.468 1.00 50.97 182 SER A C 1
ATOM 1375 O O . SER A 1 182 ? 5.080 2.187 34.922 1.00 50.97 182 SER A O 1
ATOM 1377 N N . SER A 1 183 ? 6.099 4.201 34.956 1.00 50.44 183 SER A N 1
ATOM 1378 C CA . SER A 1 183 ? 7.139 4.066 33.907 1.00 50.44 183 SER A CA 1
ATOM 1379 C C . SER A 1 183 ? 6.811 3.469 32.526 1.00 50.44 183 SER A C 1
ATOM 1381 O O . SER A 1 183 ? 7.580 3.722 31.600 1.00 50.44 183 SER A O 1
ATOM 1383 N N . ASP A 1 184 ? 5.696 2.774 32.325 1.00 52.66 184 ASP A N 1
ATOM 1384 C CA . ASP A 1 184 ? 5.413 2.091 31.063 1.00 52.66 184 ASP A CA 1
ATOM 1385 C C . ASP A 1 184 ? 4.489 2.932 30.173 1.00 52.66 184 ASP A C 1
ATOM 1387 O O . ASP A 1 184 ? 3.351 3.264 30.522 1.00 52.66 184 ASP A O 1
ATOM 1391 N N . ALA A 1 185 ? 5.007 3.319 29.007 1.00 56.28 185 ALA A N 1
ATOM 1392 C CA . ALA A 1 185 ? 4.206 3.906 27.944 1.00 56.28 185 ALA A CA 1
ATOM 1393 C C . ALA A 1 185 ? 3.432 2.791 27.231 1.00 56.28 185 ALA A C 1
ATOM 1395 O O . ALA A 1 185 ? 4.019 1.796 26.808 1.00 56.28 185 ALA A O 1
ATOM 1396 N N . TYR A 1 186 ? 2.125 2.979 27.069 1.00 59.12 186 TYR A N 1
ATOM 1397 C CA . TYR A 1 186 ? 1.263 2.066 26.326 1.00 59.12 186 TYR A CA 1
ATOM 1398 C C . TYR A 1 186 ? 0.646 2.786 25.137 1.00 59.12 186 TYR A C 1
ATOM 1400 O O . TYR A 1 186 ? 0.261 3.947 25.241 1.00 59.12 186 TYR A O 1
ATOM 1408 N N . THR A 1 187 ? 0.503 2.083 24.021 1.00 58.88 187 THR A N 1
ATOM 1409 C CA . THR A 1 187 ? -0.160 2.598 22.821 1.00 58.88 187 THR A CA 1
ATOM 1410 C C . THR A 1 187 ? -1.467 1.852 22.602 1.00 58.88 187 THR A C 1
ATOM 1412 O O . THR A 1 187 ? -1.419 0.648 22.357 1.00 58.88 187 THR A O 1
ATOM 1415 N N . TYR A 1 188 ? -2.600 2.557 22.659 1.00 64.88 188 TYR A N 1
ATOM 1416 C CA . TYR A 1 188 ? -3.935 2.014 22.409 1.00 64.88 188 TYR A CA 1
ATOM 1417 C C . TYR A 1 188 ? -4.514 2.467 21.068 1.00 64.88 188 TYR A C 1
ATOM 1419 O O . TYR A 1 188 ? -4.093 3.472 20.499 1.00 64.88 188 TYR A O 1
ATOM 1427 N N . TYR A 1 189 ? -5.480 1.699 20.563 1.00 67.94 189 TYR A N 1
ATOM 1428 C CA . TYR A 1 189 ? -6.110 1.912 19.263 1.00 67.94 189 TYR A CA 1
ATOM 1429 C C . TYR A 1 189 ? -7.629 1.829 19.402 1.00 67.94 189 TYR A C 1
ATOM 1431 O O . TYR A 1 189 ? -8.139 0.991 20.152 1.00 67.94 189 TYR A O 1
ATOM 1439 N N . TYR A 1 190 ? -8.358 2.654 18.652 1.00 74.75 190 TYR A N 1
ATOM 1440 C CA . TYR A 1 190 ? -9.810 2.503 18.528 1.00 74.75 190 TYR A CA 1
ATOM 1441 C C . TYR A 1 190 ? -10.179 1.330 17.616 1.00 74.75 190 TYR A C 1
ATOM 1443 O O . TYR A 1 190 ? -9.455 1.001 16.675 1.00 74.75 190 TYR A O 1
ATOM 1451 N N . VAL A 1 191 ? -11.331 0.710 17.880 1.00 76.94 191 VAL A N 1
ATOM 1452 C CA . VAL A 1 191 ? -11.892 -0.353 17.040 1.00 76.94 191 VAL A CA 1
ATOM 1453 C C . VAL A 1 191 ? -13.217 0.124 16.460 1.00 76.94 191 VAL A C 1
ATOM 1455 O O . VAL A 1 191 ? -14.127 0.519 17.194 1.00 76.94 191 VAL A O 1
ATOM 1458 N N . CYS A 1 192 ? -13.315 0.063 15.137 1.00 81.00 192 CYS A N 1
ATOM 1459 C CA . CYS A 1 192 ? -14.479 0.482 14.376 1.00 81.00 192 CYS A CA 1
ATOM 1460 C C . CYS A 1 192 ? -15.108 -0.722 13.682 1.00 81.00 192 CYS A C 1
ATOM 1462 O O . CYS A 1 192 ? -14.455 -1.391 12.883 1.00 81.00 192 CYS A O 1
ATOM 1464 N N . LYS A 1 193 ? -16.370 -1.020 13.983 1.00 84.31 193 LYS A N 1
ATOM 1465 C CA . LYS A 1 193 ? -17.115 -2.094 13.322 1.00 84.31 193 LYS A CA 1
ATOM 1466 C C . LYS A 1 193 ? -17.712 -1.572 12.014 1.00 84.31 193 LYS A C 1
ATOM 1468 O O . LYS A 1 193 ? -18.359 -0.530 12.023 1.00 84.31 193 LYS A O 1
ATOM 1473 N N . VAL A 1 194 ? -17.552 -2.315 10.920 1.00 85.19 194 VAL A N 1
ATOM 1474 C CA . VAL A 1 194 ? -18.272 -2.057 9.664 1.00 85.19 194 VAL A CA 1
ATOM 1475 C C . VAL A 1 194 ? -19.747 -2.417 9.848 1.00 85.19 194 VAL A C 1
ATOM 1477 O O . VAL A 1 194 ? -20.074 -3.533 10.255 1.00 85.19 194 VAL A O 1
ATOM 1480 N N . LEU A 1 195 ? -20.632 -1.471 9.551 1.00 84.62 195 LEU A N 1
ATOM 1481 C CA . LEU A 1 195 ? -22.078 -1.651 9.578 1.00 84.62 195 LEU A CA 1
ATOM 1482 C C . LEU A 1 195 ? -22.551 -2.214 8.235 1.00 84.62 195 LEU A C 1
ATOM 1484 O O . LEU A 1 195 ? -22.145 -1.744 7.175 1.00 84.62 195 LEU A O 1
ATOM 1488 N N . THR A 1 196 ? -23.414 -3.226 8.274 1.00 80.62 196 THR A N 1
ATOM 1489 C CA . THR A 1 196 ? -24.122 -3.708 7.082 1.00 80.62 196 THR A CA 1
ATOM 1490 C C . THR A 1 196 ? -25.334 -2.820 6.810 1.00 80.62 196 THR A C 1
ATOM 1492 O O . THR A 1 196 ? -25.980 -2.380 7.766 1.00 80.62 196 THR A O 1
ATOM 1495 N N . ASN A 1 197 ? -25.666 -2.600 5.531 1.00 61.94 197 ASN A N 1
ATOM 1496 C CA . ASN A 1 197 ? -26.841 -1.836 5.086 1.00 61.94 197 ASN A CA 1
ATOM 1497 C C . ASN A 1 197 ? -28.079 -2.252 5.904 1.00 61.94 197 ASN A C 1
ATOM 1499 O O . ASN A 1 197 ? -28.534 -3.391 5.806 1.00 61.94 197 ASN A O 1
ATOM 1503 N N . GLY A 1 198 ? -28.563 -1.360 6.773 1.00 60.09 198 GLY A N 1
ATOM 1504 C CA . GLY A 1 198 ? -29.654 -1.631 7.721 1.00 60.09 198 GLY A CA 1
ATOM 1505 C C . GLY A 1 198 ? -29.326 -1.408 9.203 1.00 60.09 198 GLY A C 1
ATOM 1506 O O . GLY A 1 198 ? -30.241 -1.417 10.019 1.00 60.09 198 GLY A O 1
ATOM 1507 N N . GLN A 1 199 ? -28.062 -1.169 9.575 1.00 59.41 199 GLN A N 1
ATOM 1508 C CA . GLN A 1 199 ? -27.664 -0.827 10.958 1.00 59.41 199 GLN A CA 1
ATOM 1509 C C . GLN A 1 199 ? -27.354 0.671 11.161 1.00 59.41 199 GLN A C 1
ATOM 1511 O O . GLN A 1 199 ? -26.714 1.052 12.140 1.00 59.41 199 GLN A O 1
ATOM 1516 N N . GLU A 1 200 ? -27.780 1.527 10.230 1.00 59.44 200 GLU A N 1
ATOM 1517 C CA . GLU A 1 200 ? -27.450 2.961 10.211 1.00 59.44 200 GLU A CA 1
ATOM 1518 C C . GLU A 1 200 ? -28.213 3.794 11.256 1.00 59.44 200 GLU A C 1
ATOM 1520 O O . GLU A 1 200 ? -27.754 4.886 11.589 1.00 59.44 200 GLU A O 1
ATOM 1525 N N . SER A 1 201 ? -29.294 3.259 11.842 1.00 51.69 201 SER A N 1
ATOM 1526 C CA . SER A 1 201 ? -30.165 3.924 12.833 1.00 51.69 201 SER A CA 1
ATOM 1527 C C . SER A 1 201 ? -29.434 4.338 14.103 1.00 51.69 201 SER A C 1
ATOM 1529 O O . SER A 1 201 ? -28.852 3.440 14.761 1.00 51.69 201 SER A O 1
#